Protein AF-A0A9R1T4M2-F1 (afdb_monomer)

Foldseek 3Di:
DDDDDPPPPPDPDPCVVVVVVVVVVCVVVVVVVVVVVVVVVCVVVVVVVVVVVCCVVVVVVVVVVVVVVVVVVVVVVVVVVVVVVVVVVVVVVVVVVVVVVVVVVVVVVVVVVVVVVVVVVVVVVVVVVVVVVVVVVVVVVVVVVVVVVVVVVVPDPDPPCPVVVVVVVVVVVVVVVVVVVVVVVVVVVVVVVVVVVVVVVVVVVVVVVVVVVVVVVVDDDDDDDDDDDDDDDDDDDDDDDDDDDDDDDDDPDDDDDDPDPPPPVCCVVDVCPPVPPDPDDDDDDDDDDDDDDDDDDDDDDDDDDDDDDDDDDDDDDDDDDDDDDDDDDDDDDDDDDDDDD

InterPro domains:
  IPR029311 Coiled-coil domain-containing protein 50, N-terminal [PF15295] (10-108)
  IPR039303 Coiled-coil domain-containing protein 50 [PTHR22115] (7-108)

Mean predicted aligned error: 23.36 Å

Solvent-accessible surface area (backbone atoms only — not comparable to full-atom values): 22036 Å² total; per-residue (Å²): 136,88,78,87,77,82,73,85,74,85,62,79,63,91,62,53,66,62,48,52,54,52,53,48,50,53,50,52,52,48,53,49,50,50,50,52,50,52,49,53,49,50,53,52,52,50,53,49,51,51,53,56,48,48,53,65,59,46,51,62,51,52,52,52,52,49,53,53,48,53,51,52,52,50,51,51,50,50,56,48,51,54,52,51,49,52,52,49,53,54,51,51,56,52,48,56,53,50,49,56,50,52,51,50,52,50,53,50,50,55,52,51,48,52,53,50,54,54,51,50,52,49,54,51,52,51,51,50,50,52,49,50,54,48,51,50,51,54,49,52,52,52,50,53,51,50,51,52,46,55,61,48,55,79,72,55,93,62,102,73,52,68,66,54,53,49,51,49,49,52,54,50,51,50,52,52,48,53,52,51,48,54,52,50,48,53,50,51,50,52,52,48,52,52,54,48,52,54,50,51,54,50,52,51,52,49,50,53,51,49,49,53,52,50,62,57,68,75,71,75,85,87,83,88,87,88,85,87,87,84,88,84,85,81,89,85,84,86,83,87,86,89,81,85,88,82,87,88,81,83,86,78,75,83,82,80,93,69,91,68,82,69,75,60,63,60,55,76,78,34,79,67,72,58,78,84,74,78,96,75,83,82,90,85,84,89,81,92,74,92,80,84,87,77,85,83,78,82,91,79,80,84,88,87,79,83,81,81,76,84,85,82,85,84,84,88,87,82,87,82,91,84,79,92,84,89,80,92,75,92,76,91,75,90,77,82,85,83,80,89,131

Sequence (341 aa):
MAKSVLSSDSLPKAGRVNEVCREWLVHEDGALAYRLQDEEIKEHYTGNKVRNAQVREDLPRARVEQQLEELRYHSLVQQQEERDAMVARQVALNLEREERVKERELQERMRLQLRLDDEAAQVEAELEMQRRLQEEKDQELARQLQEEEERSVDANDGPMDDQLILDQKLAMEAQDAELARMLQDKERAKARRARERARQKKLERQQQQQQQLEGQTELERPQRPDKLDLKVSYDRKSRNPPQFPDPEEIQVLEDPEDNREAPNVATIIDPTYGGHRSTTSSSSSNTVSPSYVLPTPPQELMEDAPCYMPIQGQRRMQAQSRSLSHEEKHKRRVKDGCKHQ

pLDDT: mean 71.22, std 24.14, range [30.77, 98.5]

Radius of gyration: 58.27 Å; Cα contacts (8 Å, |Δi|>4): 6; chains: 1; bounding box: 135×85×186 Å

Structure (mmCIF, N/CA/C/O backbone):
data_AF-A0A9R1T4M2-F1
#
_entry.id   AF-A0A9R1T4M2-F1
#
loop_
_atom_site.group_PDB
_atom_site.id
_atom_site.type_symbol
_atom_site.label_atom_id
_atom_site.label_alt_id
_atom_site.label_comp_id
_atom_site.label_asym_id
_atom_site.label_entity_id
_atom_site.label_seq_id
_atom_site.pdbx_PDB_ins_code
_atom_site.Cartn_x
_atom_site.Cartn_y
_atom_site.Cartn_z
_atom_site.occupancy
_atom_site.B_iso_or_equiv
_atom_site.auth_seq_id
_atom_site.auth_comp_id
_atom_site.auth_asym_id
_atom_site.auth_atom_id
_atom_site.pdbx_PDB_model_num
ATOM 1 N N . MET A 1 1 ? 49.378 19.587 -116.260 1.00 38.88 1 MET A N 1
ATOM 2 C CA . MET A 1 1 ? 47.991 20.008 -115.963 1.00 38.88 1 MET A CA 1
ATOM 3 C C . MET A 1 1 ? 47.705 19.707 -114.500 1.00 38.88 1 MET A C 1
ATOM 5 O O . MET A 1 1 ? 47.590 18.540 -114.151 1.00 38.88 1 MET A O 1
ATOM 9 N N . ALA A 1 2 ? 47.676 20.728 -113.643 1.00 40.81 2 ALA A N 1
ATOM 10 C CA . ALA A 1 2 ? 47.315 20.577 -112.236 1.00 40.81 2 ALA A CA 1
ATOM 11 C C . ALA A 1 2 ? 45.784 20.588 -112.114 1.00 40.81 2 ALA A C 1
ATOM 13 O O . ALA A 1 2 ? 45.144 21.566 -112.496 1.00 40.81 2 ALA A O 1
ATOM 14 N N . LYS A 1 3 ? 45.195 19.488 -111.635 1.00 46.41 3 LYS A N 1
ATOM 15 C CA . LYS A 1 3 ? 43.775 19.427 -111.277 1.00 46.41 3 LYS A CA 1
ATOM 16 C C . LYS A 1 3 ? 43.633 19.871 -109.823 1.00 46.41 3 LYS A C 1
ATOM 18 O O . LYS A 1 3 ? 44.177 19.240 -108.925 1.00 46.41 3 LYS A O 1
ATOM 23 N N . SER A 1 4 ? 42.915 20.973 -109.638 1.00 51.75 4 SER A N 1
ATOM 24 C CA . SER A 1 4 ? 42.366 21.432 -108.363 1.00 51.75 4 SER A CA 1
ATOM 25 C C . SER A 1 4 ? 41.481 20.335 -107.764 1.00 51.75 4 SER A C 1
ATOM 27 O O . SER A 1 4 ? 40.469 19.968 -108.358 1.00 51.75 4 SER A O 1
ATOM 29 N N . VAL A 1 5 ? 41.875 19.808 -106.605 1.00 51.56 5 VAL A N 1
ATOM 30 C CA . VAL A 1 5 ? 41.015 18.999 -105.734 1.00 51.56 5 VAL A CA 1
ATOM 31 C C . VAL A 1 5 ? 40.904 19.764 -104.421 1.00 51.56 5 VAL A C 1
ATOM 33 O O . VAL A 1 5 ? 41.594 19.485 -103.446 1.00 51.56 5 VAL A O 1
ATOM 36 N N . LEU A 1 6 ? 40.079 20.810 -104.429 1.00 50.25 6 LEU A N 1
ATOM 37 C CA . LEU A 1 6 ? 39.588 21.427 -103.203 1.00 50.25 6 LEU A CA 1
ATOM 38 C C . LEU A 1 6 ? 38.583 20.452 -102.582 1.00 50.25 6 LEU A C 1
ATOM 40 O O . LEU A 1 6 ? 37.392 20.481 -102.887 1.00 50.25 6 LEU A O 1
ATOM 44 N N . SER A 1 7 ? 39.090 19.536 -101.758 1.00 49.75 7 SER A N 1
ATOM 45 C CA . SER A 1 7 ? 38.282 18.624 -100.954 1.00 49.75 7 SER A CA 1
ATOM 46 C C . SER A 1 7 ? 37.362 19.436 -100.046 1.00 49.75 7 SER A C 1
ATOM 48 O O . SER A 1 7 ? 37.779 19.967 -99.021 1.00 49.75 7 SER A O 1
ATOM 50 N N . SER A 1 8 ? 36.090 19.519 -100.421 1.00 50.59 8 SER A N 1
ATOM 51 C CA . SER A 1 8 ? 35.028 20.168 -99.641 1.00 50.59 8 SER A CA 1
ATOM 52 C C . SER A 1 8 ? 34.555 19.307 -98.454 1.00 50.59 8 SER A C 1
ATOM 54 O O . SER A 1 8 ? 33.465 19.521 -97.940 1.00 50.59 8 SER A O 1
ATOM 56 N N . ASP A 1 9 ? 35.369 18.342 -98.011 1.00 55.53 9 ASP A N 1
ATOM 57 C CA . ASP A 1 9 ? 34.996 17.279 -97.060 1.00 55.53 9 ASP A CA 1
ATOM 58 C C . ASP A 1 9 ? 35.606 17.438 -95.656 1.00 55.53 9 ASP A C 1
ATOM 60 O O . ASP A 1 9 ? 35.476 16.557 -94.810 1.00 55.53 9 ASP A O 1
ATOM 64 N N . SER A 1 10 ? 36.258 18.566 -95.359 1.00 58.94 10 SER A N 1
ATOM 65 C CA . SER A 1 10 ? 36.811 18.821 -94.015 1.00 58.94 10 SER A CA 1
ATOM 66 C C . SER A 1 10 ? 35.822 19.486 -93.046 1.00 58.94 10 SER A C 1
ATOM 68 O O . SER A 1 10 ? 36.184 19.756 -91.900 1.00 58.94 10 SER A O 1
ATOM 70 N N . LEU A 1 11 ? 34.593 19.782 -93.478 1.00 63.03 11 LEU A N 1
ATOM 71 C CA . LEU A 1 11 ? 33.576 20.404 -92.631 1.00 63.03 11 LEU A CA 1
ATOM 72 C C . LEU A 1 11 ? 32.548 19.344 -92.206 1.00 63.03 11 LEU A C 1
ATOM 74 O O . LEU A 1 11 ? 32.031 18.622 -93.061 1.00 63.03 11 LEU A O 1
ATOM 78 N N . PRO A 1 12 ? 32.243 19.205 -90.901 1.00 65.75 12 PRO A N 1
ATOM 79 C CA . PRO A 1 12 ? 31.242 18.246 -90.450 1.00 65.75 12 PRO A CA 1
ATOM 80 C C . PRO A 1 12 ? 29.881 18.556 -91.088 1.00 65.75 12 PRO A C 1
ATOM 82 O O . PRO A 1 12 ? 29.521 19.722 -91.250 1.00 65.75 12 PRO A O 1
ATOM 85 N N . LYS A 1 13 ? 29.107 17.507 -91.416 1.00 67.75 13 LYS A N 1
ATOM 86 C CA . LYS A 1 13 ? 27.711 17.641 -91.870 1.00 67.75 13 LYS A CA 1
ATOM 87 C C . LYS A 1 13 ? 26.969 18.626 -90.963 1.00 67.75 13 LYS A C 1
ATOM 89 O O . LYS A 1 13 ? 27.021 18.491 -89.737 1.00 67.75 13 LYS A O 1
ATOM 94 N N . ALA A 1 14 ? 26.299 19.608 -91.569 1.00 66.69 14 ALA A N 1
ATOM 95 C CA . ALA A 1 14 ? 25.525 20.612 -90.848 1.00 66.69 14 ALA A CA 1
ATOM 96 C C . ALA A 1 14 ? 24.592 19.923 -89.832 1.00 66.69 14 ALA A C 1
ATOM 98 O O . ALA A 1 14 ? 23.850 19.014 -90.193 1.00 66.69 14 ALA A O 1
ATOM 99 N N . GLY A 1 15 ? 24.689 20.308 -88.556 1.00 74.31 15 GLY A N 1
ATOM 100 C CA . GLY A 1 15 ? 23.921 19.713 -87.453 1.00 74.31 15 GLY A CA 1
ATOM 101 C C . GLY A 1 15 ? 24.662 18.683 -86.587 1.00 74.31 15 GLY A C 1
ATOM 102 O O . GLY A 1 15 ? 24.260 18.495 -85.443 1.00 74.31 15 GLY A O 1
ATOM 103 N N . ARG A 1 16 ? 25.782 18.099 -87.043 1.00 81.25 16 ARG A N 1
ATOM 104 C CA . ARG A 1 16 ? 26.558 17.110 -86.258 1.00 81.25 16 ARG A CA 1
ATOM 105 C C . ARG A 1 16 ? 27.144 17.690 -84.968 1.00 81.25 16 ARG A C 1
ATOM 107 O O . ARG A 1 16 ? 27.184 17.018 -83.949 1.00 81.25 16 ARG A O 1
ATOM 114 N N . VAL A 1 17 ? 27.572 18.952 -84.991 1.00 82.44 17 VAL A N 1
ATOM 115 C CA . VAL A 1 17 ? 28.080 19.644 -83.791 1.00 82.44 17 VAL A CA 1
ATOM 116 C C . VAL A 1 17 ? 26.962 19.832 -82.761 1.00 82.44 17 VAL A C 1
ATOM 118 O O . VAL A 1 17 ? 27.169 19.569 -81.586 1.00 82.44 17 VAL A O 1
ATOM 121 N N . ASN A 1 18 ? 25.753 20.186 -83.204 1.00 84.12 18 ASN A N 1
ATOM 122 C CA . ASN A 1 18 ? 24.594 20.342 -82.318 1.00 84.12 18 ASN A CA 1
ATOM 123 C C . ASN A 1 18 ? 24.118 19.004 -81.734 1.00 84.12 18 ASN A C 1
ATOM 125 O O . ASN A 1 18 ? 23.522 18.969 -80.663 1.00 84.12 18 ASN A O 1
ATOM 129 N N . GLU A 1 19 ? 24.321 17.901 -82.449 1.00 86.62 19 GLU A N 1
ATOM 130 C CA . GLU A 1 19 ? 24.074 16.551 -81.940 1.00 86.62 19 GLU A CA 1
ATOM 131 C C . GLU A 1 19 ? 25.083 16.182 -80.853 1.00 86.62 19 GLU A C 1
ATOM 133 O O . GLU A 1 19 ? 24.670 15.870 -79.743 1.00 86.62 19 GLU A O 1
ATOM 138 N N . VAL A 1 20 ? 26.377 16.383 -81.108 1.00 87.06 20 VAL A N 1
ATOM 139 C CA . VAL A 1 20 ? 27.434 16.145 -80.114 1.00 87.06 20 VAL A CA 1
ATOM 140 C C . VAL A 1 20 ? 27.254 17.024 -78.873 1.00 87.06 20 VAL A C 1
ATOM 142 O O . VAL A 1 20 ? 27.404 16.537 -77.760 1.00 87.06 20 VAL A O 1
ATOM 145 N N . CYS A 1 21 ? 26.879 18.298 -79.023 1.00 87.44 21 CYS A N 1
ATOM 146 C CA . CYS A 1 21 ? 26.586 19.164 -77.877 1.00 87.44 21 CYS A CA 1
ATOM 147 C C . CYS A 1 21 ? 25.386 18.666 -77.057 1.00 87.44 21 CYS A C 1
ATOM 149 O O . CYS A 1 21 ? 25.417 18.747 -75.833 1.00 87.44 21 CYS A O 1
ATOM 151 N N . ARG A 1 22 ? 24.340 18.138 -77.708 1.00 88.00 22 ARG A N 1
ATOM 152 C CA . ARG A 1 22 ? 23.183 17.556 -77.008 1.00 88.00 22 ARG A CA 1
ATOM 153 C C . ARG A 1 22 ? 23.552 16.267 -76.280 1.00 88.00 22 ARG A C 1
ATOM 155 O O . ARG A 1 22 ? 23.156 16.098 -75.135 1.00 88.00 22 ARG A O 1
ATOM 162 N N . GLU A 1 23 ? 24.318 15.387 -76.916 1.00 90.75 23 GLU A N 1
ATOM 163 C CA . GLU A 1 23 ? 24.827 14.165 -76.284 1.00 90.75 23 GLU A CA 1
ATOM 164 C C . GLU A 1 23 ? 25.711 14.491 -75.078 1.00 90.75 23 GLU A C 1
ATOM 166 O O . GLU A 1 23 ? 25.567 13.878 -74.024 1.00 90.75 23 GLU A O 1
ATOM 171 N N . TRP A 1 24 ? 26.585 15.491 -75.203 1.00 91.69 24 TRP A N 1
ATOM 172 C CA . TRP A 1 24 ? 27.467 15.900 -74.115 1.00 91.69 24 TRP A CA 1
ATOM 173 C C . TRP A 1 24 ? 26.689 16.462 -72.925 1.00 91.69 24 TRP A C 1
ATOM 175 O O . TRP A 1 24 ? 26.979 16.084 -71.798 1.00 91.69 24 TRP A O 1
ATOM 185 N N . LEU A 1 25 ? 25.650 17.266 -73.175 1.00 93.25 25 LEU A N 1
ATOM 186 C CA . LEU A 1 25 ? 24.772 17.783 -72.124 1.00 93.25 25 LEU A CA 1
ATOM 187 C C . LEU A 1 25 ? 24.013 16.655 -71.406 1.00 93.25 25 LEU A C 1
ATOM 189 O O . LEU A 1 25 ? 23.952 16.634 -70.184 1.00 93.25 25 LEU A O 1
ATOM 193 N N . VAL A 1 26 ? 23.519 15.653 -72.142 1.00 94.56 26 VAL A N 1
ATOM 194 C CA . VAL A 1 26 ? 22.883 14.464 -71.541 1.00 94.56 26 VAL A CA 1
ATOM 195 C C . VAL A 1 26 ? 23.877 13.647 -70.710 1.00 94.56 26 VAL A C 1
ATOM 197 O O . VAL A 1 26 ? 23.514 13.115 -69.663 1.00 94.56 26 VAL A O 1
ATOM 200 N N . HIS A 1 27 ? 25.129 13.529 -71.152 1.00 94.69 27 HIS A N 1
ATOM 201 C CA . HIS A 1 27 ? 26.163 12.826 -70.395 1.00 94.69 27 HIS A CA 1
ATOM 202 C C . HIS A 1 27 ? 26.620 13.596 -69.152 1.00 94.69 27 HIS A C 1
ATOM 204 O O . HIS A 1 27 ? 26.851 12.971 -68.118 1.00 94.69 27 HIS A O 1
ATOM 210 N N . GLU A 1 28 ? 26.729 14.921 -69.237 1.00 94.81 28 GLU A N 1
ATOM 211 C CA . GLU A 1 28 ? 27.030 15.802 -68.107 1.00 94.81 28 GLU A CA 1
ATOM 212 C C . GLU A 1 28 ? 25.922 15.721 -67.048 1.00 94.81 28 GLU A C 1
ATOM 214 O O . GLU A 1 28 ? 26.201 15.393 -65.890 1.00 94.81 28 GLU A O 1
ATOM 219 N N . ASP A 1 29 ? 24.662 15.881 -67.462 1.00 95.81 29 ASP A N 1
ATOM 220 C CA . ASP A 1 29 ? 23.494 15.753 -66.586 1.00 95.81 29 ASP A CA 1
ATOM 221 C C . ASP A 1 29 ? 23.365 14.333 -66.016 1.00 95.81 29 ASP A C 1
ATOM 223 O O . ASP A 1 29 ? 23.079 14.149 -64.833 1.00 95.81 29 ASP A O 1
ATOM 227 N N . GLY A 1 30 ? 23.624 13.304 -66.829 1.00 95.56 30 GLY A N 1
ATOM 228 C CA . GLY A 1 30 ? 23.594 11.907 -66.399 1.00 95.56 30 GLY A CA 1
ATOM 229 C C . GLY A 1 30 ? 24.675 11.576 -65.366 1.00 95.56 30 GLY A C 1
ATOM 230 O O . GLY A 1 30 ? 24.407 10.865 -64.397 1.00 95.56 30 GLY A O 1
ATOM 231 N N . ALA A 1 31 ? 25.885 12.119 -65.526 1.00 96.56 31 ALA A N 1
ATOM 232 C CA . ALA A 1 31 ? 26.961 11.964 -64.551 1.00 96.56 31 ALA A CA 1
ATOM 233 C C . ALA A 1 31 ? 26.640 12.687 -63.235 1.00 96.56 31 ALA A C 1
ATOM 235 O O . ALA A 1 31 ? 26.916 12.151 -62.158 1.00 96.56 31 ALA A O 1
ATOM 236 N N . LEU A 1 32 ? 26.024 13.872 -63.309 1.00 96.12 32 LEU A N 1
ATOM 237 C CA . LEU A 1 32 ? 25.556 14.600 -62.132 1.00 96.12 32 LEU A CA 1
ATOM 238 C C . LEU A 1 32 ? 24.443 13.832 -61.405 1.00 96.12 32 LEU A C 1
ATOM 240 O O . LEU A 1 32 ? 24.525 13.647 -60.192 1.00 96.12 32 LEU A O 1
ATOM 244 N N . ALA A 1 33 ? 23.449 13.323 -62.134 1.00 96.81 33 ALA A N 1
ATOM 245 C CA . ALA A 1 33 ? 22.358 12.535 -61.568 1.00 96.81 33 ALA A CA 1
ATOM 246 C C . ALA A 1 33 ? 22.867 11.258 -60.883 1.00 96.81 33 ALA A C 1
ATOM 248 O O . ALA A 1 33 ? 22.453 10.955 -59.767 1.00 96.81 33 ALA A O 1
ATOM 249 N N . TYR A 1 34 ? 23.811 10.545 -61.510 1.00 96.88 34 TYR A N 1
ATOM 250 C CA . TYR A 1 34 ? 24.420 9.351 -60.920 1.00 96.88 34 TYR A CA 1
ATOM 251 C C . TYR A 1 34 ? 25.173 9.677 -59.626 1.00 96.88 34 TYR A C 1
ATOM 253 O O . TYR A 1 34 ? 25.045 8.963 -58.635 1.00 96.88 34 TYR A O 1
ATOM 261 N N . ARG A 1 35 ? 25.926 10.784 -59.600 1.00 96.69 35 ARG A N 1
ATOM 262 C CA . ARG A 1 35 ? 26.608 11.238 -58.383 1.00 96.69 35 ARG A CA 1
ATOM 263 C C . ARG A 1 35 ? 25.634 11.566 -57.255 1.00 96.69 35 ARG A C 1
ATOM 265 O O . ARG A 1 35 ? 25.863 11.114 -56.139 1.00 96.69 35 ARG A O 1
ATOM 272 N N . LEU A 1 36 ? 24.575 12.324 -57.545 1.00 97.38 36 LEU A N 1
ATOM 273 C CA . LEU A 1 36 ? 23.559 12.684 -56.551 1.00 97.38 36 LEU A CA 1
ATOM 274 C C . LEU A 1 36 ? 22.844 11.441 -56.013 1.00 97.38 36 LEU A C 1
ATOM 276 O O . LEU A 1 36 ? 22.662 11.314 -54.808 1.00 97.38 36 LEU A O 1
ATOM 280 N N . GLN A 1 37 ? 22.517 10.490 -56.888 1.00 96.69 37 GLN A N 1
ATOM 281 C CA . GLN A 1 37 ? 21.928 9.215 -56.489 1.00 96.69 37 GLN A CA 1
ATOM 282 C C . GLN A 1 37 ? 22.881 8.396 -55.606 1.00 96.69 37 GLN A C 1
ATOM 284 O O . GLN A 1 37 ? 22.463 7.839 -54.594 1.00 96.69 37 GLN A O 1
ATOM 289 N N . ASP A 1 38 ? 24.166 8.322 -55.955 1.00 96.75 38 ASP A N 1
ATOM 290 C CA . ASP A 1 38 ? 25.177 7.634 -55.147 1.00 96.75 38 ASP A CA 1
ATOM 291 C C . ASP A 1 38 ? 25.365 8.293 -53.772 1.00 96.75 38 ASP A C 1
ATOM 293 O O . ASP A 1 38 ? 25.592 7.595 -52.781 1.00 96.75 38 ASP A O 1
ATOM 297 N N . GLU A 1 39 ? 25.315 9.624 -53.710 1.00 96.19 39 GLU A N 1
ATOM 298 C CA . GLU A 1 39 ? 25.367 10.404 -52.469 1.00 96.19 39 GLU A CA 1
ATOM 299 C C . GLU A 1 39 ? 24.129 10.109 -51.599 1.00 96.19 39 GLU A C 1
ATOM 301 O O . GLU A 1 39 ? 24.287 9.677 -50.455 1.00 96.19 39 GLU A O 1
ATOM 306 N N . GLU A 1 40 ? 22.921 10.176 -52.167 1.00 96.25 40 GLU A N 1
ATOM 307 C CA . GLU A 1 40 ? 21.656 9.839 -51.495 1.00 96.25 40 GLU A CA 1
ATOM 308 C C . GLU A 1 40 ? 21.650 8.393 -50.960 1.00 96.25 40 GLU A C 1
ATOM 310 O O . GLU A 1 40 ? 21.334 8.137 -49.793 1.00 96.25 40 GLU A O 1
ATOM 315 N N . ILE A 1 41 ? 22.066 7.426 -51.784 1.00 94.88 41 ILE A N 1
ATOM 316 C CA . ILE A 1 41 ? 22.193 6.016 -51.395 1.00 94.88 41 ILE A CA 1
ATOM 317 C C . ILE A 1 41 ? 23.154 5.896 -50.211 1.00 94.88 41 ILE A C 1
ATOM 319 O O . ILE A 1 41 ? 22.817 5.283 -49.194 1.00 94.88 41 ILE A O 1
ATOM 323 N N . LYS A 1 42 ? 24.352 6.480 -50.299 1.00 95.81 42 LYS A N 1
ATOM 324 C CA . LYS A 1 42 ? 25.343 6.389 -49.218 1.00 95.81 42 LYS A CA 1
ATOM 325 C C . LYS A 1 42 ? 24.790 6.952 -47.917 1.00 95.81 42 LYS A C 1
ATOM 327 O O . LYS A 1 42 ? 24.912 6.285 -46.888 1.00 95.81 42 LYS A O 1
ATOM 332 N N . GLU A 1 43 ? 24.154 8.114 -47.939 1.00 94.25 43 GLU A N 1
ATOM 333 C CA . GLU A 1 43 ? 23.564 8.724 -46.745 1.00 94.25 43 GLU A CA 1
ATOM 334 C C . GLU A 1 43 ? 22.460 7.847 -46.142 1.00 94.25 43 GLU A C 1
ATOM 336 O O . GLU A 1 43 ? 22.495 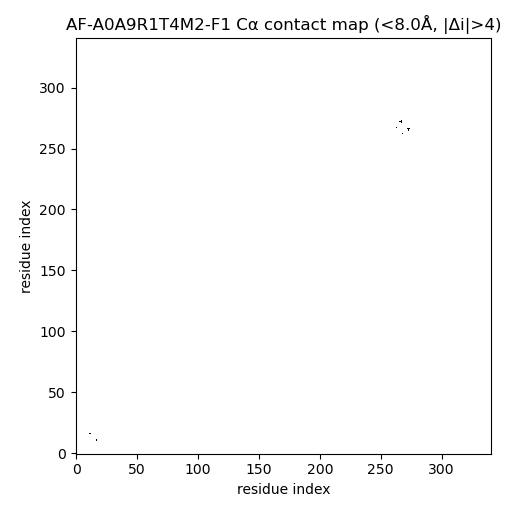7.523 -44.949 1.00 94.25 43 GLU A O 1
ATOM 341 N N . HIS A 1 44 ? 21.530 7.351 -46.960 1.00 93.62 44 HIS A N 1
ATOM 342 C CA . HIS A 1 44 ? 20.461 6.485 -46.470 1.00 93.62 44 HIS A CA 1
ATOM 343 C C . HIS A 1 44 ? 20.976 5.159 -45.908 1.00 93.62 44 HIS A C 1
ATOM 345 O O . HIS A 1 44 ? 20.560 4.750 -44.819 1.00 93.62 44 HIS A O 1
ATOM 351 N N . TYR A 1 45 ? 21.886 4.475 -46.604 1.00 94.62 45 TYR A N 1
ATOM 352 C CA . TYR A 1 45 ? 22.399 3.182 -46.148 1.00 94.62 45 TYR A CA 1
ATOM 353 C C . TYR A 1 45 ? 23.308 3.317 -44.926 1.00 94.62 45 TYR A C 1
ATOM 355 O O . TYR A 1 45 ? 23.233 2.478 -44.025 1.00 94.62 45 TYR A O 1
ATOM 363 N N . THR A 1 46 ? 24.132 4.364 -44.847 1.00 93.75 46 THR A N 1
ATOM 364 C CA . THR A 1 46 ? 24.967 4.617 -43.661 1.00 93.75 46 THR A CA 1
ATOM 365 C C . THR A 1 46 ? 24.105 4.958 -42.449 1.00 93.75 46 THR A C 1
ATOM 367 O O . THR A 1 46 ? 24.256 4.315 -41.408 1.00 93.75 46 THR A O 1
ATOM 370 N N . GLY A 1 47 ? 23.125 5.854 -42.593 1.00 93.88 47 GLY A N 1
ATOM 371 C CA . GLY A 1 47 ? 22.187 6.187 -41.522 1.00 93.88 47 GLY A CA 1
ATOM 372 C C . GLY A 1 47 ? 21.354 4.985 -41.066 1.00 93.88 47 GLY A C 1
ATOM 373 O O . GLY A 1 47 ? 21.156 4.774 -39.868 1.00 93.88 47 GLY A O 1
ATOM 374 N N . ASN A 1 48 ? 20.898 4.146 -41.999 1.00 93.88 48 ASN A N 1
ATOM 375 C CA . ASN A 1 48 ? 20.147 2.932 -41.674 1.00 93.88 48 ASN A CA 1
ATOM 376 C C . ASN A 1 48 ? 21.035 1.869 -41.000 1.00 93.88 48 ASN A C 1
ATOM 378 O O . ASN A 1 48 ? 20.605 1.192 -40.067 1.00 93.88 48 ASN A O 1
ATOM 382 N N . LYS A 1 49 ? 22.300 1.739 -41.413 1.00 95.19 49 LYS A N 1
ATOM 383 C CA . LYS A 1 49 ? 23.270 0.844 -40.767 1.00 95.19 49 LYS A CA 1
ATOM 384 C C . LYS A 1 49 ? 23.535 1.257 -39.320 1.00 95.19 49 LYS A C 1
ATOM 386 O O . LYS A 1 49 ? 23.498 0.393 -38.448 1.00 95.19 49 LYS A O 1
ATOM 391 N N . VAL A 1 50 ? 23.758 2.549 -39.070 1.00 95.31 50 VAL A N 1
ATOM 392 C CA . VAL A 1 50 ? 24.012 3.081 -37.720 1.00 95.31 50 VAL A CA 1
ATOM 393 C C . VAL A 1 50 ? 22.784 2.906 -36.827 1.00 95.31 50 VAL A C 1
ATOM 395 O O . VAL A 1 50 ? 22.906 2.310 -35.761 1.00 95.31 50 VAL A O 1
ATOM 398 N N . ARG A 1 51 ? 21.585 3.304 -37.278 1.00 95.50 51 ARG A N 1
ATOM 399 C CA . ARG A 1 51 ? 20.349 3.117 -36.491 1.00 95.50 51 ARG A CA 1
ATOM 400 C C . ARG A 1 51 ? 20.064 1.648 -36.184 1.00 95.50 51 ARG A C 1
ATOM 402 O O . ARG A 1 51 ? 19.731 1.311 -35.054 1.00 95.50 51 ARG A O 1
ATOM 409 N N . ASN A 1 52 ? 20.239 0.750 -37.154 1.00 94.06 52 ASN A N 1
ATOM 410 C CA . ASN A 1 52 ? 20.058 -0.682 -36.909 1.00 94.06 52 ASN A CA 1
ATOM 411 C C . ASN A 1 52 ? 21.140 -1.282 -36.000 1.00 94.06 52 ASN A C 1
ATOM 413 O O . ASN A 1 52 ? 20.884 -2.301 -35.363 1.00 94.06 52 ASN A O 1
ATOM 417 N N . ALA A 1 53 ? 22.355 -0.731 -35.972 1.00 95.50 53 ALA A N 1
ATOM 418 C CA . ALA A 1 53 ? 23.375 -1.141 -35.009 1.00 95.50 53 ALA A CA 1
ATOM 419 C C . ALA A 1 53 ? 22.976 -0.692 -33.599 1.00 95.50 53 ALA A C 1
ATOM 421 O O . ALA A 1 53 ? 22.892 -1.527 -32.704 1.00 95.50 53 ALA A O 1
ATOM 422 N N . GLN A 1 54 ? 22.590 0.577 -33.454 1.00 95.88 54 GLN A N 1
ATOM 423 C CA . GLN A 1 54 ? 22.141 1.145 -32.188 1.00 95.88 54 GLN A CA 1
ATOM 424 C C . GLN A 1 54 ? 20.961 0.367 -31.591 1.00 95.88 54 GLN A C 1
ATOM 426 O O . GLN A 1 54 ? 21.020 -0.050 -30.443 1.00 95.88 54 GLN A O 1
ATOM 431 N N . VAL A 1 55 ? 19.923 0.065 -32.378 1.00 96.19 55 VAL A N 1
ATOM 432 C CA . VAL A 1 55 ? 18.770 -0.712 -31.883 1.00 96.19 55 VAL A CA 1
ATOM 433 C C . VAL A 1 55 ? 19.181 -2.106 -31.394 1.00 96.19 55 VAL A C 1
ATOM 435 O O . VAL A 1 55 ? 18.627 -2.602 -30.415 1.00 96.19 55 VAL A O 1
ATOM 438 N N . ARG A 1 56 ? 20.151 -2.756 -32.049 1.00 95.88 56 ARG A N 1
ATOM 439 C CA . ARG A 1 56 ? 20.631 -4.082 -31.627 1.00 95.88 56 ARG A CA 1
ATOM 440 C C . ARG A 1 56 ? 21.408 -4.035 -30.315 1.00 95.88 56 ARG A C 1
ATOM 442 O O . ARG A 1 56 ? 21.370 -5.018 -29.581 1.00 95.88 56 ARG A O 1
ATOM 449 N N . GLU A 1 57 ? 22.097 -2.934 -30.042 1.00 94.62 57 GLU A N 1
ATOM 450 C CA . GLU A 1 57 ? 22.851 -2.727 -28.803 1.00 94.62 57 GLU A CA 1
ATOM 451 C C . GLU A 1 57 ? 21.945 -2.265 -27.653 1.00 94.62 57 GLU A C 1
ATOM 453 O O . GLU A 1 57 ? 22.008 -2.817 -26.553 1.00 94.62 57 GLU A O 1
ATOM 458 N N . ASP A 1 58 ? 21.044 -1.318 -27.917 1.00 97.25 58 ASP A N 1
ATOM 459 C CA . ASP A 1 58 ? 20.192 -0.702 -26.899 1.00 97.25 58 ASP A CA 1
ATOM 460 C C . ASP A 1 58 ? 19.076 -1.642 -26.428 1.00 97.25 58 ASP A C 1
ATOM 462 O O . ASP A 1 58 ? 18.762 -1.676 -25.241 1.00 97.25 58 ASP A O 1
ATOM 466 N N . LEU A 1 59 ? 18.492 -2.454 -27.317 1.00 96.12 59 LEU A N 1
ATOM 467 C CA . LEU A 1 59 ? 17.380 -3.348 -26.970 1.00 96.12 59 LEU A CA 1
ATOM 468 C C . LEU A 1 59 ? 17.696 -4.334 -25.823 1.00 96.12 59 LEU A C 1
ATOM 470 O O . LEU A 1 59 ? 16.914 -4.400 -24.869 1.00 96.12 59 LEU A O 1
ATOM 474 N N . PRO A 1 60 ? 18.788 -5.127 -25.863 1.00 96.62 60 PRO A N 1
ATOM 475 C CA . PRO A 1 60 ? 19.111 -6.023 -24.756 1.00 96.62 60 PRO A CA 1
ATOM 476 C C . PRO A 1 60 ? 19.433 -5.247 -23.478 1.00 96.62 60 PRO A C 1
ATOM 478 O O . PRO A 1 60 ? 19.054 -5.687 -22.393 1.00 96.62 60 PRO A O 1
ATOM 481 N N . ARG A 1 61 ? 20.080 -4.083 -23.596 1.00 95.75 61 ARG A N 1
ATOM 482 C CA . ARG A 1 61 ? 20.412 -3.245 -22.447 1.00 95.75 61 ARG A CA 1
ATOM 483 C C . ARG A 1 61 ? 19.161 -2.684 -21.770 1.00 95.75 61 ARG A C 1
ATOM 485 O O . ARG A 1 61 ? 19.031 -2.818 -20.557 1.00 95.75 61 ARG A O 1
ATOM 492 N N . ALA A 1 62 ? 18.217 -2.160 -22.546 1.00 96.81 62 ALA A N 1
ATOM 493 C CA . ALA A 1 62 ? 16.933 -1.679 -22.050 1.00 96.81 62 ALA A CA 1
ATOM 494 C C . ALA A 1 62 ? 16.165 -2.789 -21.321 1.00 96.81 62 ALA A C 1
ATOM 496 O O . ALA A 1 62 ? 15.604 -2.561 -20.255 1.00 96.81 62 ALA A O 1
ATOM 497 N N . ARG A 1 63 ? 16.202 -4.023 -21.842 1.00 97.44 63 ARG A N 1
ATOM 498 C CA . ARG A 1 63 ? 15.558 -5.172 -21.193 1.00 97.44 63 ARG A CA 1
ATOM 499 C C . ARG A 1 63 ? 16.187 -5.523 -19.841 1.00 97.44 63 ARG A C 1
ATOM 501 O O . ARG A 1 63 ? 15.467 -5.864 -18.909 1.00 97.44 63 ARG A O 1
ATOM 508 N N . VAL A 1 64 ? 17.513 -5.461 -19.730 1.00 97.56 64 VAL A N 1
ATOM 509 C CA . VAL A 1 64 ? 18.210 -5.688 -18.453 1.00 97.56 64 VAL A CA 1
ATOM 510 C C . VAL A 1 64 ? 17.883 -4.580 -17.455 1.00 97.56 64 VAL A C 1
ATOM 512 O O . VAL A 1 64 ? 17.611 -4.869 -16.292 1.00 97.56 64 VAL A O 1
ATOM 515 N N . GLU A 1 65 ? 17.871 -3.323 -17.900 1.00 96.94 65 GLU A N 1
ATOM 516 C CA . GLU A 1 65 ? 17.517 -2.187 -17.043 1.00 96.94 65 GLU A CA 1
ATOM 517 C C . GLU A 1 65 ? 16.063 -2.278 -16.551 1.00 96.94 65 GLU A C 1
ATOM 519 O O . GLU A 1 65 ? 15.829 -2.077 -15.360 1.00 96.94 65 GLU A O 1
ATOM 524 N N . GLN A 1 66 ? 15.122 -2.700 -17.407 1.00 97.25 66 GLN A N 1
ATOM 525 C CA . GLN A 1 66 ? 13.735 -2.990 -17.018 1.00 97.25 66 GLN A CA 1
ATOM 526 C C . GLN A 1 66 ? 13.652 -4.069 -15.931 1.00 97.25 66 GLN A C 1
ATOM 528 O O . GLN A 1 66 ? 13.031 -3.850 -14.897 1.00 97.25 66 GLN A O 1
ATOM 533 N N . GLN A 1 67 ? 14.333 -5.205 -16.108 1.00 97.88 67 GLN A N 1
ATOM 534 C CA . GLN A 1 67 ? 14.344 -6.275 -15.099 1.00 97.88 67 GLN A CA 1
ATOM 535 C C . GLN A 1 67 ? 14.952 -5.813 -13.770 1.00 97.88 67 GLN A C 1
ATOM 537 O O . GLN A 1 67 ? 14.490 -6.189 -12.693 1.00 97.88 67 GLN A O 1
ATOM 542 N N . LEU A 1 68 ? 15.997 -4.988 -13.825 1.00 98.12 68 LEU A N 1
ATOM 543 C CA . LEU A 1 68 ? 16.627 -4.448 -12.627 1.00 98.12 68 LEU A CA 1
ATOM 544 C C . LEU A 1 68 ? 15.705 -3.462 -11.896 1.00 98.12 68 LEU A C 1
ATOM 546 O O . LEU A 1 68 ? 15.673 -3.437 -10.665 1.00 98.12 68 LEU A O 1
ATOM 550 N N . GLU A 1 69 ? 14.972 -2.631 -12.633 1.00 96.94 69 GLU A N 1
ATOM 551 C CA . GLU A 1 69 ? 13.954 -1.744 -12.073 1.00 96.94 69 GLU A CA 1
ATOM 552 C C . GLU A 1 69 ? 12.802 -2.528 -11.438 1.00 96.94 69 GLU A C 1
ATOM 554 O O . GLU A 1 69 ? 12.454 -2.240 -10.295 1.00 96.94 69 GLU A O 1
ATOM 559 N N . GLU A 1 70 ? 12.300 -3.575 -12.098 1.00 97.44 70 GLU A N 1
ATOM 560 C CA . GLU A 1 70 ? 11.280 -4.477 -11.547 1.00 97.44 70 GLU A CA 1
ATOM 561 C C . GLU A 1 70 ? 11.727 -5.101 -10.216 1.00 97.44 70 GLU A C 1
ATOM 563 O O . GLU A 1 70 ? 10.968 -5.107 -9.247 1.00 97.44 70 GLU A O 1
ATOM 568 N N . LEU A 1 71 ? 12.976 -5.572 -10.123 1.00 98.06 71 LEU A N 1
ATOM 569 C CA . LEU A 1 71 ? 13.525 -6.129 -8.881 1.00 98.06 71 LEU A CA 1
ATOM 570 C C . LEU A 1 71 ? 13.656 -5.080 -7.772 1.00 98.06 71 LEU A C 1
ATOM 572 O O . LEU A 1 71 ? 13.345 -5.363 -6.613 1.00 98.06 71 LEU A O 1
ATOM 576 N N . ARG A 1 72 ? 14.101 -3.864 -8.108 1.00 97.94 72 ARG A N 1
ATOM 577 C CA . ARG A 1 72 ? 14.184 -2.755 -7.143 1.00 97.94 72 ARG A CA 1
ATOM 578 C C . ARG A 1 72 ? 12.804 -2.362 -6.636 1.00 97.94 72 ARG A C 1
ATOM 580 O O . ARG A 1 72 ? 12.632 -2.192 -5.431 1.00 97.94 72 ARG A O 1
ATOM 587 N N . TYR A 1 73 ? 11.831 -2.267 -7.537 1.00 98.06 73 TYR A N 1
ATOM 588 C CA . TYR A 1 73 ? 10.444 -1.998 -7.189 1.00 98.06 73 TYR A CA 1
ATOM 589 C C . TYR A 1 73 ? 9.885 -3.096 -6.280 1.00 98.06 73 TYR A C 1
ATOM 591 O O . TYR A 1 73 ? 9.339 -2.797 -5.221 1.00 98.06 73 TYR A O 1
ATOM 599 N N . HIS A 1 74 ? 10.103 -4.366 -6.627 1.00 98.25 74 HIS A N 1
ATOM 600 C CA . HIS A 1 74 ? 9.666 -5.490 -5.806 1.00 98.25 74 HIS A CA 1
ATOM 601 C C . HIS A 1 74 ? 10.283 -5.463 -4.402 1.00 98.25 74 HIS A C 1
ATOM 603 O O . HIS A 1 74 ? 9.569 -5.631 -3.419 1.00 98.25 74 HIS A O 1
ATOM 609 N N . SER A 1 75 ? 11.586 -5.187 -4.288 1.00 98.00 75 SER A N 1
ATOM 610 C CA . SER A 1 75 ? 12.254 -5.065 -2.988 1.00 98.00 75 SER A CA 1
ATOM 611 C C . SER A 1 75 ? 11.701 -3.907 -2.153 1.00 98.00 75 SER A C 1
ATOM 613 O O . SER A 1 75 ? 11.537 -4.057 -0.943 1.00 98.00 75 SER A O 1
ATOM 615 N N . LEU A 1 76 ? 11.387 -2.769 -2.779 1.00 98.31 76 LEU A N 1
ATOM 616 C CA . LEU A 1 76 ? 10.787 -1.626 -2.092 1.00 98.31 76 LEU A CA 1
ATOM 617 C C . LEU A 1 76 ? 9.390 -1.963 -1.557 1.00 98.31 76 LEU A C 1
ATOM 619 O O . LEU A 1 76 ? 9.094 -1.669 -0.400 1.00 98.31 76 LEU A O 1
ATOM 623 N N . VAL A 1 77 ? 8.558 -2.609 -2.378 1.00 98.25 77 VAL A N 1
ATOM 624 C CA . VAL A 1 77 ? 7.219 -3.062 -1.978 1.00 98.25 77 VAL A CA 1
ATOM 625 C C . VAL A 1 77 ? 7.310 -4.069 -0.836 1.00 98.25 77 VAL A C 1
ATOM 627 O O . VAL A 1 77 ? 6.643 -3.878 0.173 1.00 98.25 77 VAL A O 1
ATOM 630 N N . GLN A 1 78 ? 8.194 -5.066 -0.924 1.00 98.06 78 GLN A N 1
ATOM 631 C CA . GLN A 1 78 ? 8.413 -6.017 0.173 1.00 98.06 78 GLN A CA 1
ATOM 632 C C . GLN A 1 78 ? 8.804 -5.310 1.474 1.00 98.06 78 GLN A C 1
ATOM 634 O O . GLN A 1 78 ? 8.271 -5.614 2.536 1.00 98.06 78 GLN A O 1
ATOM 639 N N . GLN A 1 79 ? 9.703 -4.325 1.410 1.00 98.25 79 GLN A N 1
ATOM 640 C CA . GLN A 1 79 ? 10.116 -3.584 2.600 1.00 98.25 79 GLN A CA 1
ATOM 641 C C . GLN A 1 79 ? 8.962 -2.770 3.210 1.00 98.25 79 GLN A C 1
ATOM 643 O O . GLN A 1 79 ? 8.906 -2.578 4.427 1.00 98.25 79 GLN A O 1
ATOM 648 N N . GLN A 1 80 ? 8.057 -2.257 2.374 1.00 97.88 80 GLN A N 1
ATOM 649 C CA . GLN A 1 80 ? 6.843 -1.583 2.824 1.00 97.88 80 GLN A CA 1
ATOM 650 C C . GLN A 1 80 ? 5.886 -2.583 3.483 1.00 97.88 80 GLN A C 1
ATOM 652 O O . GLN A 1 80 ? 5.465 -2.364 4.617 1.00 97.88 80 GLN A O 1
ATOM 657 N N . GLU A 1 81 ? 5.637 -3.721 2.834 1.00 97.50 81 GLU A N 1
ATOM 658 C CA . GLU A 1 81 ? 4.806 -4.806 3.360 1.00 97.50 81 GLU A CA 1
ATOM 659 C C . GLU A 1 81 ? 5.324 -5.328 4.705 1.00 97.50 81 GLU A C 1
ATOM 661 O O . GLU A 1 81 ? 4.535 -5.576 5.611 1.00 97.50 81 GLU A O 1
ATOM 666 N N . GLU A 1 82 ? 6.639 -5.451 4.892 1.00 98.00 82 GLU A N 1
ATOM 667 C CA . GLU A 1 82 ? 7.232 -5.873 6.167 1.00 98.00 82 GLU A CA 1
ATOM 668 C C . GLU A 1 82 ? 6.963 -4.876 7.301 1.00 98.00 82 GLU A C 1
ATOM 670 O O . GLU A 1 82 ? 6.651 -5.281 8.431 1.00 98.00 82 GLU A O 1
ATOM 675 N N . ARG A 1 83 ? 7.067 -3.572 7.012 1.00 97.94 83 ARG A N 1
ATOM 676 C CA . ARG A 1 83 ? 6.748 -2.513 7.980 1.00 97.94 83 ARG A CA 1
ATOM 677 C C . ARG A 1 83 ? 5.268 -2.526 8.324 1.00 97.94 83 ARG A C 1
ATOM 679 O O . ARG A 1 83 ? 4.919 -2.547 9.506 1.00 97.94 83 ARG A O 1
ATOM 686 N N . ASP A 1 84 ? 4.417 -2.595 7.310 1.00 98.50 84 ASP A N 1
ATOM 687 C CA . ASP A 1 84 ? 2.968 -2.616 7.480 1.00 98.50 84 ASP A CA 1
ATOM 688 C C . ASP A 1 84 ? 2.524 -3.886 8.215 1.00 98.50 84 ASP A C 1
ATOM 690 O O . ASP A 1 84 ? 1.690 -3.822 9.115 1.00 98.50 84 ASP A O 1
ATOM 694 N N . ALA A 1 85 ? 3.160 -5.031 7.953 1.00 98.38 85 ALA A N 1
ATOM 695 C CA . ALA A 1 85 ? 2.921 -6.273 8.679 1.00 98.38 85 ALA A CA 1
ATOM 696 C C . ALA A 1 85 ? 3.316 -6.168 10.159 1.00 98.38 85 ALA A C 1
ATOM 698 O O . ALA A 1 85 ? 2.647 -6.749 11.016 1.00 98.38 85 ALA A O 1
ATOM 699 N N . MET A 1 86 ? 4.386 -5.440 10.496 1.00 97.81 86 MET A N 1
ATOM 700 C CA . MET A 1 86 ? 4.751 -5.189 11.894 1.00 97.81 86 MET A CA 1
ATOM 701 C C . MET A 1 86 ? 3.696 -4.336 12.603 1.00 97.81 86 MET A C 1
ATOM 703 O O . MET A 1 86 ? 3.276 -4.687 13.708 1.00 97.81 86 MET A O 1
ATOM 707 N N . VAL A 1 87 ? 3.234 -3.267 11.954 1.00 98.19 87 VAL A N 1
ATOM 708 C CA . VAL A 1 87 ? 2.165 -2.407 12.478 1.00 98.19 87 VAL A CA 1
ATOM 709 C C . VAL A 1 87 ? 0.870 -3.203 12.641 1.00 98.19 87 VAL A C 1
ATOM 711 O O . VAL A 1 87 ? 0.279 -3.187 13.719 1.00 98.19 87 VAL A O 1
ATOM 714 N N . ALA A 1 88 ? 0.469 -3.972 11.628 1.00 98.19 88 ALA A N 1
ATOM 715 C CA . ALA A 1 88 ? -0.732 -4.801 11.661 1.00 98.19 88 ALA A CA 1
ATOM 716 C C . ALA A 1 88 ? -0.696 -5.824 12.805 1.00 98.19 88 ALA A C 1
ATOM 718 O O . ALA A 1 88 ? -1.685 -5.971 13.522 1.00 98.19 88 ALA A O 1
ATOM 719 N N . ARG A 1 89 ? 0.451 -6.479 13.046 1.00 98.06 89 ARG A N 1
ATOM 720 C CA . ARG A 1 89 ? 0.622 -7.385 14.197 1.00 98.06 89 ARG A CA 1
ATOM 721 C C . ARG A 1 89 ? 0.449 -6.661 15.531 1.00 98.06 89 ARG A C 1
ATOM 723 O O . ARG A 1 89 ? -0.200 -7.196 16.426 1.00 98.06 89 ARG A O 1
ATOM 730 N N . GLN A 1 90 ? 1.008 -5.460 15.671 1.00 98.00 90 GLN A N 1
ATOM 731 C CA . GLN A 1 90 ? 0.876 -4.683 16.904 1.00 98.00 90 GLN A CA 1
ATOM 732 C C . GLN A 1 90 ? -0.573 -4.245 17.145 1.00 98.00 90 GLN A C 1
ATOM 734 O O . GLN A 1 90 ? -1.067 -4.346 18.268 1.00 98.00 90 GLN A O 1
ATOM 739 N N . VAL A 1 91 ? -1.260 -3.794 16.093 1.00 98.31 91 VAL A N 1
ATOM 740 C CA . VAL A 1 91 ? -2.678 -3.422 16.149 1.00 98.31 91 VAL A CA 1
ATOM 741 C C . VAL A 1 91 ? -3.531 -4.634 16.512 1.00 98.31 91 VAL A C 1
ATOM 743 O O . VAL A 1 91 ? -4.328 -4.539 17.437 1.00 98.31 91 VAL A O 1
ATOM 746 N N . ALA A 1 92 ? -3.313 -5.783 15.868 1.00 97.94 92 ALA A N 1
ATOM 747 C CA . ALA A 1 92 ? -4.050 -7.013 16.150 1.00 97.94 92 ALA A CA 1
ATOM 748 C C . ALA A 1 92 ? -3.893 -7.467 17.611 1.00 97.9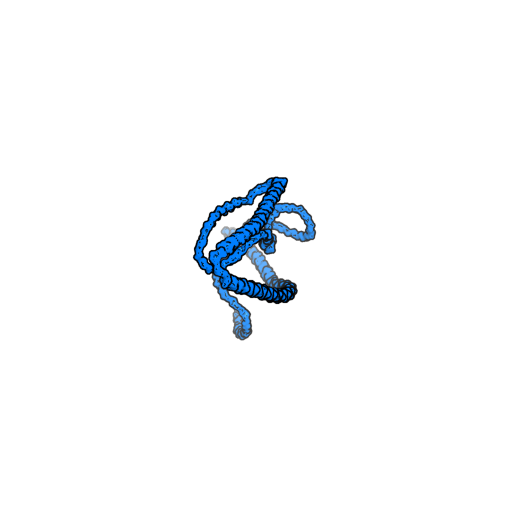4 92 ALA A C 1
ATOM 750 O O . ALA A 1 92 ? -4.884 -7.777 18.267 1.00 97.94 92 ALA A O 1
ATOM 751 N N . LEU A 1 93 ? -2.669 -7.437 18.154 1.00 98.00 93 LEU A N 1
ATOM 752 C CA . LEU A 1 93 ? -2.418 -7.778 19.560 1.00 98.00 93 LEU A CA 1
ATOM 753 C C . LEU A 1 93 ? -3.102 -6.815 20.535 1.00 98.00 93 LEU A C 1
ATOM 755 O O . LEU A 1 93 ? -3.583 -7.238 21.586 1.00 98.00 93 LEU A O 1
ATOM 759 N N . ASN A 1 94 ? -3.121 -5.520 20.219 1.00 97.50 94 ASN A N 1
ATOM 760 C CA . ASN A 1 94 ? -3.814 -4.534 21.043 1.00 97.50 94 ASN A CA 1
ATOM 761 C C . ASN A 1 94 ? -5.331 -4.763 21.007 1.00 97.50 94 ASN A C 1
ATOM 763 O O . ASN A 1 94 ? -5.964 -4.755 22.061 1.00 97.50 94 ASN A O 1
ATOM 767 N N . LEU A 1 95 ? -5.882 -5.026 19.819 1.00 97.69 95 LEU A N 1
ATOM 768 C CA . LEU A 1 95 ? -7.309 -5.263 19.619 1.00 97.69 95 LEU A CA 1
ATOM 769 C C . LEU A 1 95 ? -7.778 -6.523 20.358 1.00 97.69 95 LEU A C 1
ATOM 771 O O . LEU A 1 95 ? -8.762 -6.466 21.081 1.00 97.69 95 LEU A O 1
ATOM 775 N N . GLU A 1 96 ? -7.024 -7.625 20.282 1.00 96.94 96 GLU A N 1
ATOM 776 C CA . GLU A 1 96 ? -7.338 -8.868 21.006 1.00 96.94 96 GLU A CA 1
ATOM 777 C C . GLU A 1 96 ? -7.346 -8.657 22.531 1.00 96.94 96 GLU A C 1
ATOM 779 O O . GLU A 1 96 ? -8.191 -9.196 23.252 1.00 96.94 96 GLU A O 1
ATOM 784 N N . ARG A 1 97 ? -6.400 -7.865 23.057 1.00 97.06 97 ARG A N 1
ATOM 785 C CA . ARG A 1 97 ? -6.371 -7.528 24.490 1.00 97.06 97 ARG A CA 1
ATOM 786 C C . ARG A 1 97 ? -7.584 -6.702 24.887 1.00 97.06 97 ARG A C 1
ATOM 788 O O . ARG A 1 97 ? -8.183 -6.983 25.922 1.00 97.06 97 ARG A O 1
ATOM 795 N N . GLU A 1 98 ? -7.929 -5.702 24.086 1.00 96.25 98 GLU A N 1
ATOM 796 C CA . GLU A 1 98 ? -9.088 -4.848 24.329 1.00 96.25 98 GLU A CA 1
ATOM 797 C C . GLU A 1 98 ? -10.394 -5.646 24.255 1.00 96.25 98 GLU A C 1
ATOM 799 O O . GLU A 1 98 ? -11.233 -5.518 25.142 1.00 96.25 98 GLU A O 1
ATOM 804 N N . GLU A 1 99 ? -10.545 -6.530 23.267 1.00 96.06 99 GLU A N 1
ATOM 805 C CA . GLU A 1 99 ? -11.695 -7.431 23.153 1.00 96.06 99 GLU A CA 1
ATOM 806 C C . GLU A 1 99 ? -11.828 -8.336 24.375 1.00 96.06 99 GLU A C 1
ATOM 808 O O . GLU A 1 99 ? -12.915 -8.440 24.937 1.00 96.06 99 GLU A O 1
ATOM 813 N N . ARG A 1 100 ? -10.725 -8.917 24.865 1.00 97.12 100 ARG A N 1
ATOM 814 C CA . ARG A 1 100 ? -10.756 -9.719 26.098 1.00 97.12 100 ARG A CA 1
ATOM 815 C C . ARG A 1 100 ? -11.176 -8.922 27.326 1.00 97.12 100 ARG A C 1
ATOM 817 O O . ARG A 1 100 ? -11.802 -9.484 28.223 1.00 97.12 100 ARG A O 1
ATOM 824 N N . VAL A 1 101 ? -10.796 -7.650 27.414 1.00 97.31 101 VAL A N 1
ATOM 825 C CA . VAL A 1 101 ? -11.234 -6.779 28.512 1.00 97.31 101 VAL A CA 1
ATOM 826 C C . VAL A 1 101 ? -12.722 -6.476 28.368 1.00 97.31 101 VAL A C 1
ATOM 828 O O . VAL A 1 101 ? -13.469 -6.711 29.312 1.00 97.31 101 VAL A O 1
ATOM 831 N N . LYS A 1 102 ? -13.170 -6.069 27.176 1.00 97.06 102 LYS A N 1
ATOM 832 C CA . LYS A 1 102 ? -14.584 -5.795 26.889 1.00 97.06 102 LYS A CA 1
ATOM 833 C C . LYS A 1 102 ? -15.478 -7.005 27.141 1.00 97.06 102 LYS A C 1
ATOM 835 O O . LYS A 1 102 ? -16.564 -6.852 27.685 1.00 97.06 102 LYS A O 1
ATOM 840 N N . GLU A 1 103 ? -15.031 -8.204 26.782 1.00 96.94 103 GLU A N 1
ATOM 841 C CA . GLU A 1 103 ? -15.767 -9.444 27.037 1.00 96.94 103 GLU A CA 1
ATOM 842 C C . GLU A 1 103 ? -15.940 -9.690 28.542 1.00 96.94 103 GLU A C 1
ATOM 844 O O . GLU A 1 103 ? -17.042 -10.002 28.995 1.00 96.94 103 GLU A O 1
ATOM 849 N N . ARG A 1 104 ? -14.881 -9.484 29.338 1.00 97.56 104 ARG A N 1
ATOM 850 C CA . ARG A 1 104 ? -14.958 -9.592 30.804 1.00 97.56 104 ARG A CA 1
ATOM 851 C C . ARG A 1 104 ? -15.874 -8.534 31.400 1.00 97.56 104 ARG A C 1
ATOM 853 O O . ARG A 1 104 ? -16.721 -8.877 32.215 1.00 97.56 104 ARG A O 1
ATOM 860 N N . GLU A 1 105 ? -15.742 -7.281 30.979 1.00 97.31 105 GLU A N 1
ATOM 861 C CA . GLU A 1 105 ? -16.604 -6.186 31.433 1.00 97.31 105 GLU A CA 1
ATOM 862 C C . GLU A 1 105 ? -18.072 -6.454 31.091 1.00 97.31 105 GLU A C 1
ATOM 864 O O . GLU A 1 105 ? -18.953 -6.255 31.927 1.00 97.31 105 GLU A O 1
ATOM 869 N N . LEU A 1 106 ? -18.351 -6.964 29.889 1.00 97.69 106 LEU A N 1
ATOM 870 C CA . LEU A 1 106 ? -19.696 -7.353 29.477 1.00 97.69 106 LEU A CA 1
ATOM 871 C C . LEU A 1 106 ? -20.228 -8.497 30.345 1.00 97.69 106 LEU A C 1
ATOM 873 O O . LEU A 1 106 ? -21.364 -8.436 30.815 1.00 97.69 106 LEU A O 1
ATOM 877 N N . GLN A 1 107 ? -19.405 -9.514 30.604 1.00 96.81 107 GLN A N 1
ATOM 878 C CA . GLN A 1 107 ? -19.773 -10.641 31.456 1.00 96.81 107 GLN A CA 1
ATOM 879 C C . GLN A 1 107 ? -20.034 -10.206 32.907 1.00 96.81 107 GLN A C 1
ATOM 881 O O . GLN A 1 107 ? -20.994 -10.663 33.531 1.00 96.81 107 GLN A O 1
ATOM 886 N N . GLU A 1 108 ? -19.209 -9.315 33.455 1.00 97.31 108 GLU A N 1
ATOM 887 C CA . GLU A 1 108 ? -19.400 -8.740 34.788 1.00 97.31 108 GLU A CA 1
ATOM 888 C C . GLU A 1 108 ? -20.652 -7.870 34.851 1.00 97.31 108 GLU A C 1
ATOM 890 O O . GLU A 1 108 ? -21.424 -7.986 35.803 1.00 97.31 108 GLU A O 1
ATOM 895 N N . ARG A 1 109 ? -20.913 -7.067 33.816 1.00 97.12 109 ARG A N 1
ATOM 896 C CA . ARG A 1 109 ? -22.131 -6.261 33.702 1.00 97.12 109 ARG A CA 1
ATOM 897 C C . ARG A 1 109 ? -23.381 -7.134 33.663 1.00 97.12 109 ARG A C 1
ATOM 899 O O . ARG A 1 109 ? -24.328 -6.845 34.386 1.00 97.12 109 ARG A O 1
ATOM 906 N N . MET A 1 110 ? -23.366 -8.224 32.893 1.00 96.56 110 MET A N 1
ATOM 907 C CA . MET A 1 110 ? -24.459 -9.202 32.882 1.00 96.56 110 MET A CA 1
ATOM 908 C C . MET A 1 110 ? -24.657 -9.854 34.253 1.00 96.56 110 MET A C 1
ATOM 910 O O . MET A 1 110 ? -25.785 -10.001 34.714 1.00 96.56 110 MET A O 1
ATOM 914 N N . ARG A 1 111 ? -23.568 -10.223 34.937 1.00 97.75 111 ARG A N 1
ATOM 915 C CA . ARG A 1 111 ? -23.640 -10.777 36.298 1.00 97.75 111 ARG A CA 1
ATOM 916 C C . ARG A 1 111 ? -24.204 -9.783 37.306 1.00 97.75 111 ARG A C 1
ATOM 918 O O . ARG A 1 111 ? -24.969 -10.182 38.177 1.00 97.75 111 ARG A O 1
ATOM 925 N N . LEU A 1 112 ? -23.805 -8.517 37.220 1.00 97.69 112 LEU A N 1
ATOM 926 C CA . LEU A 1 112 ? -24.316 -7.466 38.091 1.00 97.69 112 LEU A CA 1
ATOM 927 C C . LEU A 1 112 ? -25.801 -7.224 37.829 1.00 97.69 112 LEU A C 1
ATOM 929 O O . LEU A 1 112 ? -26.562 -7.105 38.780 1.00 97.69 112 LEU A O 1
ATOM 933 N N . GLN A 1 113 ? -26.208 -7.213 36.560 1.00 96.38 113 GLN A N 1
ATOM 934 C CA . GLN A 1 113 ? -27.608 -7.078 36.182 1.00 96.38 113 GLN A CA 1
ATOM 935 C C . GLN A 1 113 ? -28.460 -8.198 36.783 1.00 96.38 113 GLN A C 1
ATOM 937 O O . GLN A 1 113 ? -29.451 -7.899 37.433 1.00 96.38 113 GLN A O 1
ATOM 942 N N . LEU A 1 114 ? -28.012 -9.454 36.697 1.00 97.12 114 LEU A N 1
ATOM 943 C CA . LEU A 1 114 ? -28.735 -10.572 37.308 1.00 97.12 114 LEU A CA 1
ATOM 944 C C . LEU A 1 114 ? -28.886 -10.416 38.832 1.00 97.12 114 LEU A C 1
ATOM 946 O O . LEU A 1 114 ? -29.946 -10.697 39.373 1.00 97.12 114 LEU A O 1
ATOM 950 N N . ARG A 1 115 ? -27.855 -9.916 39.531 1.00 96.81 115 ARG A N 1
ATOM 951 C CA . ARG A 1 115 ? -27.952 -9.639 40.977 1.00 96.81 115 ARG A CA 1
ATOM 952 C C . ARG A 1 115 ? -28.967 -8.548 41.298 1.00 96.81 115 ARG A C 1
ATOM 954 O O . ARG A 1 115 ? -29.658 -8.659 42.302 1.00 96.81 115 ARG A O 1
ATOM 961 N N . LEU A 1 116 ? -29.023 -7.500 40.476 1.00 96.62 116 LEU A N 1
ATOM 962 C CA . LEU A 1 116 ? -30.000 -6.425 40.640 1.00 96.62 116 LEU A CA 1
ATOM 963 C C . LEU A 1 116 ? -31.422 -6.931 40.386 1.00 96.62 116 LEU A C 1
ATOM 965 O O . LEU A 1 116 ? -32.325 -6.567 41.129 1.00 96.62 116 LEU A O 1
ATOM 969 N N . ASP A 1 117 ? -31.606 -7.790 39.382 1.00 95.50 117 ASP A N 1
ATOM 970 C CA . ASP A 1 117 ? -32.900 -8.405 39.077 1.00 95.50 117 ASP A CA 1
ATOM 971 C C . ASP A 1 117 ? -33.359 -9.327 40.228 1.00 95.50 117 ASP A C 1
ATOM 973 O O . ASP A 1 117 ? -34.516 -9.261 40.644 1.00 95.50 117 ASP A O 1
ATOM 977 N N . ASP A 1 118 ? -32.449 -10.122 40.807 1.00 96.06 118 ASP A N 1
ATOM 978 C CA . ASP A 1 118 ? -32.730 -10.9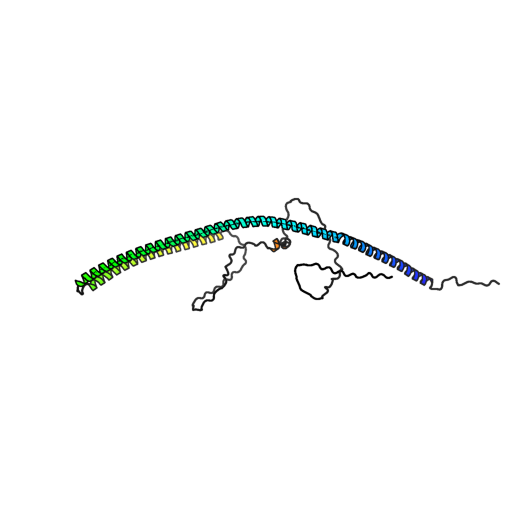62 41.982 1.00 96.06 118 ASP A CA 1
ATOM 979 C C . ASP A 1 118 ? -33.093 -10.123 43.224 1.00 96.06 118 ASP A C 1
ATOM 981 O O . ASP A 1 118 ? -34.029 -10.458 43.952 1.00 96.06 118 ASP A O 1
ATOM 985 N N . GLU A 1 119 ? -32.365 -9.031 43.483 1.00 96.12 119 GLU A N 1
ATOM 986 C CA . GLU A 1 119 ? -32.644 -8.114 44.599 1.00 96.12 119 GLU A CA 1
ATOM 987 C C . GLU A 1 119 ? -33.993 -7.405 44.409 1.00 96.12 119 GLU A C 1
ATOM 989 O O . GLU A 1 119 ? -34.787 -7.319 45.347 1.00 96.12 119 GLU A O 1
ATOM 994 N N . ALA A 1 120 ? -34.302 -6.972 43.184 1.00 96.06 120 ALA A N 1
ATOM 995 C CA . ALA A 1 120 ? -35.593 -6.382 42.847 1.00 96.06 120 ALA A CA 1
ATOM 996 C C . ALA A 1 120 ? -36.750 -7.367 43.085 1.00 96.06 120 ALA A C 1
ATOM 998 O O . ALA A 1 120 ? -37.747 -6.993 43.705 1.00 96.06 120 ALA A O 1
ATOM 999 N N . ALA A 1 121 ? -36.596 -8.630 42.676 1.00 96.50 121 ALA A N 1
ATOM 1000 C CA . ALA A 1 1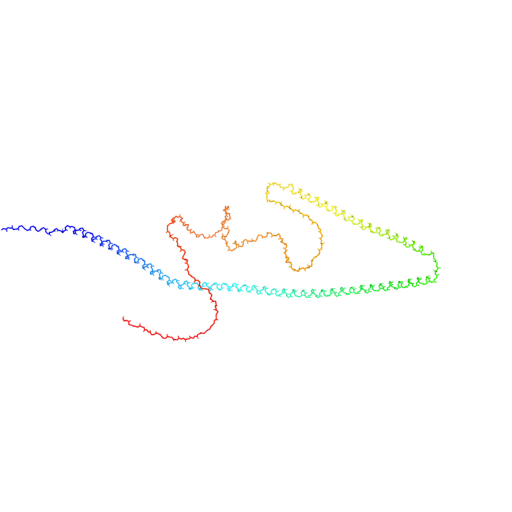21 ? -37.597 -9.671 42.906 1.00 96.50 121 ALA A CA 1
ATOM 1001 C C . ALA A 1 121 ? -37.810 -9.970 44.403 1.00 96.50 121 ALA A C 1
ATOM 1003 O O . ALA A 1 121 ? -38.937 -10.222 44.832 1.00 96.50 121 ALA A O 1
ATOM 1004 N N . GLN A 1 122 ? -36.752 -9.920 45.221 1.00 95.69 122 GLN A N 1
ATOM 1005 C CA . GLN A 1 122 ? -36.869 -10.090 46.675 1.00 95.69 122 GLN A CA 1
ATOM 1006 C C . GLN A 1 122 ? -37.642 -8.942 47.328 1.00 95.69 122 GLN A C 1
ATOM 1008 O O . GLN A 1 122 ? -38.534 -9.194 48.137 1.00 95.69 122 GLN A O 1
ATOM 1013 N N . VAL A 1 123 ? -37.332 -7.696 46.956 1.00 96.56 123 VAL A N 1
ATOM 1014 C CA . VAL A 1 123 ? -38.044 -6.513 47.462 1.00 96.56 123 VAL A CA 1
ATOM 1015 C C . VAL A 1 123 ? -39.519 -6.559 47.064 1.00 96.56 123 VAL A C 1
ATOM 1017 O O . VAL A 1 123 ? -40.388 -6.272 47.887 1.00 96.56 123 VAL A O 1
ATOM 1020 N N . GLU A 1 124 ? -39.823 -6.960 45.828 1.00 95.19 124 GLU A N 1
ATOM 1021 C CA . GLU A 1 124 ? -41.202 -7.126 45.363 1.00 95.19 124 GLU A CA 1
ATOM 1022 C C . GLU A 1 124 ? -41.950 -8.198 46.172 1.00 95.19 124 GLU A C 1
ATOM 1024 O O . GLU A 1 124 ? -43.051 -7.940 46.661 1.00 95.19 124 GLU A O 1
ATOM 1029 N N . ALA A 1 125 ? -41.331 -9.357 46.413 1.00 96.38 125 ALA A N 1
ATOM 1030 C CA . ALA A 1 125 ? -41.922 -10.419 47.226 1.00 96.38 125 ALA A CA 1
ATOM 1031 C C . ALA A 1 125 ? -42.159 -9.997 48.691 1.00 96.38 125 ALA A C 1
ATOM 1033 O O . ALA A 1 125 ? -43.180 -10.356 49.285 1.00 96.38 125 ALA A O 1
ATOM 1034 N N . GLU A 1 126 ? -41.247 -9.222 49.287 1.00 95.31 126 GLU A N 1
ATOM 1035 C CA . GLU A 1 126 ? -41.415 -8.697 50.647 1.00 95.31 126 GLU A CA 1
ATOM 1036 C C . GLU A 1 126 ? -42.574 -7.694 50.726 1.00 95.31 126 GLU A C 1
ATOM 1038 O O . GLU A 1 126 ? -43.400 -7.769 51.643 1.00 95.31 126 GLU A O 1
ATOM 1043 N N . LEU A 1 127 ? -42.684 -6.798 49.740 1.00 96.38 127 LEU A N 1
ATOM 1044 C CA . LEU A 1 127 ? -43.803 -5.862 49.631 1.00 96.38 127 LEU A CA 1
ATOM 1045 C C . LEU A 1 127 ? -45.133 -6.597 49.449 1.00 96.38 127 LEU A C 1
ATOM 1047 O O . LEU A 1 127 ? -46.117 -6.240 50.098 1.00 96.38 127 LEU A O 1
ATOM 1051 N N . GLU A 1 128 ? -45.180 -7.646 48.626 1.00 95.06 128 GLU A N 1
ATOM 1052 C CA . GLU A 1 128 ? -46.377 -8.480 48.492 1.00 95.06 128 GLU A CA 1
ATOM 1053 C C . GLU A 1 128 ? -46.759 -9.165 49.807 1.00 95.06 128 GLU A C 1
ATOM 1055 O O . GLU A 1 128 ? -47.941 -9.215 50.152 1.00 95.06 128 GLU A O 1
ATOM 1060 N N . MET A 1 129 ? -45.782 -9.667 50.565 1.00 94.44 129 MET A N 1
ATOM 1061 C CA . MET A 1 129 ? -46.032 -10.288 51.865 1.00 94.44 129 MET A CA 1
ATOM 1062 C C . MET A 1 129 ? -46.573 -9.275 52.881 1.00 94.44 129 MET A C 1
ATOM 1064 O O . MET A 1 129 ? -47.542 -9.572 53.581 1.00 94.44 129 MET A O 1
ATOM 1068 N N . GLN A 1 130 ? -46.000 -8.068 52.940 1.00 93.38 130 GLN A N 1
ATOM 1069 C CA . GLN A 1 130 ? -46.529 -6.992 53.784 1.00 93.38 130 GLN A CA 1
ATOM 1070 C C . GLN A 1 130 ? -47.949 -6.601 53.372 1.00 93.38 130 GLN A C 1
ATOM 1072 O O . GLN A 1 130 ? -48.807 -6.437 54.239 1.00 93.38 130 GLN A O 1
ATOM 1077 N N . ARG A 1 131 ? -48.216 -6.514 52.062 1.00 95.94 131 ARG A N 1
ATOM 1078 C CA . ARG A 1 131 ? -49.549 -6.217 51.530 1.00 95.94 131 ARG A CA 1
ATOM 1079 C C . ARG A 1 131 ? -50.564 -7.271 51.960 1.00 95.94 131 ARG A C 1
ATOM 1081 O O . ARG A 1 131 ? -51.627 -6.908 52.441 1.00 95.94 131 ARG A O 1
ATOM 1088 N N . ARG A 1 132 ? -50.221 -8.560 51.865 1.00 94.69 132 ARG A N 1
ATOM 1089 C CA . ARG A 1 132 ? -51.085 -9.660 52.330 1.00 94.69 132 ARG A CA 1
ATOM 1090 C C . ARG A 1 132 ? -51.338 -9.605 53.830 1.00 94.69 132 ARG A C 1
ATOM 1092 O O . ARG A 1 132 ? -52.475 -9.759 54.248 1.00 94.69 132 ARG A O 1
ATOM 1099 N N . LEU A 1 133 ? -50.307 -9.346 54.635 1.00 95.44 133 LEU A N 1
ATOM 1100 C CA . LEU A 1 133 ? -50.470 -9.219 56.085 1.00 95.44 133 LEU A CA 1
ATOM 1101 C C . LEU A 1 133 ? -51.380 -8.036 56.448 1.00 95.44 133 LEU A C 1
ATOM 1103 O O . LEU A 1 133 ? -52.157 -8.115 57.397 1.00 95.44 133 LEU A O 1
ATOM 1107 N N . GLN A 1 134 ? -51.278 -6.931 55.709 1.00 90.94 134 GLN A N 1
ATOM 1108 C CA . GLN A 1 134 ? -52.165 -5.787 55.877 1.00 90.94 134 GLN A CA 1
ATOM 1109 C C . GLN A 1 134 ? -53.598 -6.130 55.454 1.00 90.94 134 GLN A C 1
ATOM 1111 O O . GLN A 1 134 ? -54.516 -5.891 56.229 1.00 90.94 134 GLN A O 1
ATOM 1116 N N . GLU A 1 135 ? -53.778 -6.766 54.293 1.00 92.94 135 GLU A N 1
ATOM 1117 C CA . GLU A 1 135 ? -55.077 -7.263 53.828 1.00 92.94 135 GLU A CA 1
ATOM 1118 C C . GLU A 1 135 ? -55.713 -8.227 54.849 1.00 92.94 135 GLU A C 1
ATOM 1120 O O . GLU A 1 135 ? -56.907 -8.123 55.108 1.00 92.94 135 GLU A O 1
ATOM 1125 N N . GLU A 1 136 ? -54.946 -9.127 55.473 1.00 93.62 136 GLU A N 1
ATOM 1126 C CA . GLU A 1 136 ? -55.433 -10.029 56.528 1.00 93.62 136 GLU A CA 1
ATOM 1127 C C . GLU A 1 136 ? -55.865 -9.272 57.789 1.00 93.62 136 GLU A C 1
ATOM 1129 O O . GLU A 1 136 ? -56.939 -9.546 58.322 1.00 93.62 136 GLU A O 1
ATOM 1134 N N . LYS A 1 137 ? -55.077 -8.292 58.249 1.00 94.62 137 LYS A N 1
ATOM 1135 C CA . LYS A 1 137 ? -55.456 -7.446 59.393 1.00 94.62 137 LYS A CA 1
ATOM 1136 C C . LYS A 1 137 ? -56.720 -6.642 59.115 1.00 94.62 137 LYS A C 1
ATOM 1138 O O . LYS A 1 137 ? -57.598 -6.579 59.972 1.00 94.62 137 LYS A O 1
ATOM 1143 N N . ASP A 1 138 ? -56.820 -6.063 57.923 1.00 93.75 138 ASP A N 1
ATOM 1144 C CA . ASP A 1 138 ? -57.999 -5.314 57.494 1.00 93.75 138 ASP A CA 1
ATOM 1145 C C . ASP A 1 138 ? -59.220 -6.250 57.386 1.00 93.75 138 ASP A C 1
ATOM 1147 O O . ASP A 1 138 ? -60.319 -5.884 57.799 1.00 93.75 138 ASP A O 1
ATOM 1151 N N . GLN A 1 139 ? -59.035 -7.492 56.920 1.00 91.19 139 GLN A N 1
ATOM 1152 C CA . GLN A 1 139 ? -60.082 -8.523 56.892 1.00 91.19 139 GLN A CA 1
ATOM 1153 C C . GLN A 1 139 ? -60.516 -8.992 58.289 1.00 91.19 139 GLN A C 1
ATOM 1155 O O . GLN A 1 139 ? -61.697 -9.268 58.498 1.00 91.19 139 GLN A O 1
ATOM 1160 N N . GLU A 1 140 ? -59.594 -9.141 59.242 1.00 90.94 140 GLU A N 1
ATOM 1161 C CA . GLU A 1 140 ? -59.924 -9.488 60.631 1.00 90.94 140 GLU A CA 1
ATOM 1162 C C . GLU A 1 140 ? -60.693 -8.362 61.318 1.00 90.94 140 GLU A C 1
ATOM 1164 O O . GLU A 1 140 ? -61.704 -8.625 61.972 1.00 90.94 140 GLU A O 1
ATOM 1169 N N . LEU A 1 141 ? -60.261 -7.115 61.114 1.00 89.12 141 LEU A N 1
ATOM 1170 C CA . LEU A 1 141 ? -60.961 -5.935 61.609 1.00 89.12 141 LEU A CA 1
ATOM 1171 C C . LEU A 1 141 ? -62.375 -5.857 61.022 1.00 89.12 141 LEU A C 1
ATOM 1173 O O . LEU A 1 141 ? -63.334 -5.670 61.765 1.00 89.12 141 LEU A O 1
ATOM 1177 N N . ALA A 1 142 ? -62.516 -6.064 59.709 1.00 88.94 142 ALA A N 1
ATOM 1178 C CA . ALA A 1 142 ? -63.816 -6.097 59.045 1.00 88.94 142 ALA A CA 1
ATOM 1179 C C . ALA A 1 142 ? -64.722 -7.209 59.598 1.00 88.94 142 ALA A C 1
ATOM 1181 O O . ALA A 1 142 ? -65.906 -6.970 59.817 1.00 88.94 142 ALA A O 1
ATOM 1182 N N . ARG A 1 143 ? -64.177 -8.402 59.885 1.00 89.38 143 ARG A N 1
ATOM 1183 C CA . ARG A 1 143 ? -64.939 -9.499 60.507 1.00 89.38 143 ARG A CA 1
ATOM 1184 C C . ARG A 1 143 ? -65.405 -9.172 61.926 1.00 89.38 143 ARG A C 1
ATOM 1186 O O . ARG A 1 143 ? -66.555 -9.450 62.238 1.00 89.38 143 ARG A O 1
ATOM 1193 N N . GLN A 1 144 ? -64.554 -8.576 62.765 1.00 88.81 144 GLN A N 1
ATOM 1194 C CA . GLN A 1 144 ? -64.955 -8.137 64.109 1.00 88.81 144 GLN A CA 1
ATOM 1195 C C . GLN A 1 144 ? -66.035 -7.058 64.054 1.00 88.81 144 GLN A C 1
ATOM 1197 O O . GLN A 1 144 ? -67.001 -7.134 64.807 1.00 88.81 144 GLN A O 1
ATOM 1202 N N . LEU A 1 145 ? -65.890 -6.089 63.145 1.00 83.62 145 LEU A N 1
ATOM 1203 C CA . LEU A 1 145 ? -66.876 -5.027 62.961 1.00 83.62 145 LEU A CA 1
ATOM 1204 C C . LEU A 1 145 ? -68.225 -5.602 62.513 1.00 83.62 145 LEU A C 1
ATOM 1206 O O . LEU A 1 145 ? -69.256 -5.195 63.026 1.00 83.62 145 LEU A O 1
ATOM 1210 N N . GLN A 1 146 ? -68.210 -6.584 61.607 1.00 79.88 146 GLN A N 1
ATOM 1211 C CA . GLN A 1 146 ? -69.415 -7.264 61.139 1.00 79.88 146 GLN A CA 1
ATOM 1212 C C . GLN A 1 146 ? -70.066 -8.115 62.238 1.00 79.88 146 GLN A C 1
ATOM 1214 O O . GLN A 1 146 ? -71.284 -8.141 62.321 1.00 79.88 146 GLN A O 1
ATOM 1219 N N . GLU A 1 147 ? -69.291 -8.779 63.103 1.00 81.44 147 GLU A N 1
ATOM 1220 C CA . GLU A 1 147 ? -69.829 -9.522 64.255 1.00 81.44 147 GLU A CA 1
ATOM 1221 C C . GLU A 1 147 ? -70.407 -8.576 65.321 1.00 81.44 147 GLU A C 1
ATOM 1223 O O . GLU A 1 147 ? -71.433 -8.879 65.923 1.00 81.44 147 GLU A O 1
ATOM 1228 N N . GLU A 1 148 ? -69.785 -7.415 65.550 1.00 76.50 148 GLU A N 1
ATOM 1229 C CA . GLU A 1 148 ? -70.323 -6.366 66.426 1.00 76.50 148 GLU A CA 1
ATOM 1230 C C . GLU A 1 148 ? -71.588 -5.726 65.835 1.00 76.50 148 GLU A C 1
ATOM 1232 O O . GLU A 1 148 ? -72.548 -5.472 66.565 1.00 76.50 148 GLU A O 1
ATOM 1237 N N . GLU A 1 149 ? -71.631 -5.526 64.517 1.00 70.88 149 GLU A N 1
ATOM 1238 C CA . GLU A 1 149 ? -72.817 -5.069 63.795 1.00 70.88 149 GLU A CA 1
ATOM 1239 C C . GLU A 1 149 ? -73.924 -6.131 63.858 1.00 70.88 149 GLU A C 1
ATOM 1241 O O . GLU A 1 149 ? -75.017 -5.828 64.298 1.00 70.88 149 GLU A O 1
ATOM 1246 N N . GLU A 1 150 ? -73.654 -7.406 63.582 1.00 59.16 150 GLU A N 1
ATOM 1247 C CA . GLU A 1 150 ? -74.643 -8.493 63.675 1.00 59.16 150 GLU A CA 1
ATOM 1248 C C . GLU A 1 150 ? -75.146 -8.684 65.121 1.00 59.16 150 GLU A C 1
ATOM 1250 O O . GLU A 1 150 ? -76.343 -8.845 65.362 1.00 59.16 150 GLU A O 1
ATOM 1255 N N . ARG A 1 151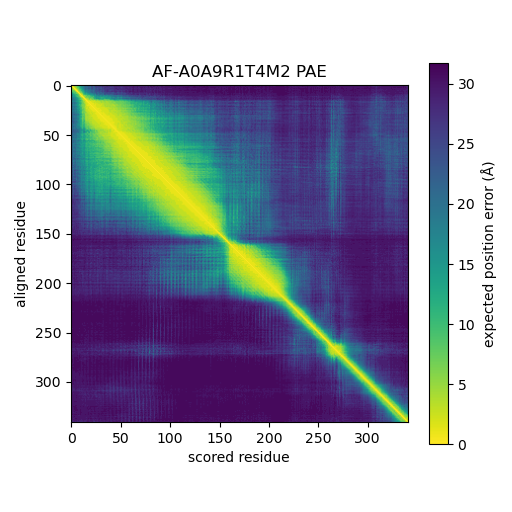 ? -74.260 -8.535 66.116 1.00 59.38 151 ARG A N 1
ATOM 1256 C CA . ARG A 1 151 ? -74.601 -8.578 67.547 1.00 59.38 151 ARG A CA 1
ATOM 1257 C C . ARG A 1 151 ? -75.363 -7.347 68.040 1.00 59.38 151 ARG A C 1
ATOM 1259 O O . ARG A 1 151 ? -76.070 -7.443 69.044 1.00 59.38 151 ARG A O 1
ATOM 1266 N N . SER A 1 152 ? -75.209 -6.201 67.382 1.00 53.84 152 SER A N 1
ATOM 1267 C CA . SER A 1 152 ? -75.970 -4.980 67.679 1.00 53.84 152 SER A CA 1
ATOM 1268 C C . SER A 1 152 ? -77.273 -4.893 66.875 1.00 53.84 152 SER A C 1
ATOM 1270 O O . SER A 1 152 ? -78.256 -4.358 67.388 1.00 53.84 152 SER A O 1
ATOM 1272 N N . VAL A 1 153 ? -77.334 -5.507 65.691 1.00 49.41 153 VAL A N 1
ATOM 1273 C CA . VAL A 1 153 ? -78.524 -5.636 64.837 1.00 49.41 153 VAL A CA 1
ATOM 1274 C C . VAL A 1 153 ? -79.514 -6.658 65.414 1.00 49.41 153 VAL A C 1
ATOM 1276 O O . VAL A 1 153 ? -80.717 -6.421 65.349 1.00 49.41 153 VAL A O 1
ATOM 1279 N N . ASP A 1 154 ? -79.054 -7.704 66.112 1.00 44.53 154 ASP A N 1
ATOM 1280 C CA . ASP A 1 154 ? -79.932 -8.624 66.868 1.00 44.53 154 ASP A CA 1
ATOM 1281 C C . ASP A 1 154 ? -80.563 -7.993 68.137 1.00 44.53 154 ASP A C 1
ATOM 1283 O O . ASP A 1 154 ? -81.419 -8.604 68.784 1.00 44.53 154 ASP A O 1
ATOM 1287 N N . ALA A 1 155 ? -80.169 -6.767 68.513 1.00 49.53 155 ALA A N 1
ATOM 1288 C CA . ALA A 1 155 ? -80.656 -6.068 69.708 1.00 49.53 155 ALA A CA 1
ATOM 1289 C C . ALA A 1 155 ? -81.425 -4.764 69.422 1.00 49.53 155 ALA A C 1
ATOM 1291 O O . ALA A 1 155 ? -81.945 -4.165 70.366 1.00 49.53 155 ALA A O 1
ATOM 1292 N N . ASN A 1 156 ? -81.510 -4.310 68.168 1.00 45.16 156 ASN A N 1
ATOM 1293 C CA . ASN A 1 156 ? -82.039 -2.981 67.860 1.00 45.16 156 ASN A CA 1
ATOM 1294 C C . ASN A 1 156 ? -82.902 -2.976 66.586 1.00 45.16 156 ASN A C 1
ATOM 1296 O O . ASN A 1 156 ? -82.570 -2.365 65.575 1.00 45.16 156 ASN A O 1
ATOM 1300 N N . ASP A 1 157 ? -84.047 -3.662 66.651 1.00 46.47 157 ASP A N 1
ATOM 1301 C CA . ASP A 1 157 ? -85.153 -3.460 65.710 1.00 46.47 157 ASP A CA 1
ATOM 1302 C C . ASP A 1 157 ? -85.850 -2.128 66.052 1.00 46.47 157 ASP A C 1
ATOM 1304 O O . ASP A 1 157 ? -86.675 -2.040 66.967 1.00 46.47 157 ASP A O 1
ATOM 1308 N N . GLY A 1 158 ? -85.459 -1.056 65.360 1.00 46.16 158 GLY A N 1
ATOM 1309 C CA . GLY A 1 158 ? -86.027 0.279 65.528 1.00 46.16 158 GLY A CA 1
ATOM 1310 C C . GLY A 1 158 ? -85.886 1.124 64.256 1.00 46.16 158 GLY A C 1
ATOM 1311 O O . GLY A 1 158 ? -84.774 1.518 63.919 1.00 46.16 158 GLY A O 1
ATOM 1312 N N . PRO A 1 159 ? -86.979 1.492 63.558 1.00 52.53 159 PRO A N 1
ATOM 1313 C CA . PRO A 1 159 ? -86.927 2.191 62.266 1.00 52.53 159 PRO A CA 1
ATOM 1314 C C . PRO A 1 159 ? -86.636 3.705 62.387 1.00 52.53 159 PRO A C 1
ATOM 1316 O O . PRO A 1 159 ? -87.194 4.507 61.642 1.00 52.53 159 PRO A O 1
ATOM 1319 N N . MET A 1 160 ? -85.808 4.125 63.349 1.00 48.91 160 MET A N 1
ATOM 1320 C CA . MET A 1 160 ? -85.554 5.542 63.662 1.00 48.91 160 MET A CA 1
ATOM 1321 C C . MET A 1 160 ? -84.097 5.998 63.470 1.00 48.91 160 MET A C 1
ATOM 1323 O O . MET A 1 160 ? -83.869 7.204 63.407 1.00 48.91 160 MET A O 1
ATOM 1327 N N . ASP A 1 161 ? -83.132 5.083 63.321 1.00 55.94 161 ASP A N 1
ATOM 1328 C CA . ASP A 1 161 ? -81.699 5.431 63.276 1.00 55.94 161 ASP A CA 1
ATOM 1329 C C . ASP A 1 161 ? -81.117 5.602 61.860 1.00 55.94 161 ASP A C 1
ATOM 1331 O O . ASP A 1 161 ? -80.149 6.343 61.680 1.00 55.94 161 ASP A O 1
ATOM 1335 N N . ASP A 1 162 ? -81.742 5.036 60.824 1.00 59.16 162 ASP A N 1
ATOM 1336 C CA . ASP A 1 162 ? -81.221 5.106 59.447 1.00 59.16 162 ASP A CA 1
ATOM 1337 C C . ASP A 1 162 ? -81.128 6.541 58.908 1.00 59.16 162 ASP A C 1
ATOM 1339 O O . ASP A 1 162 ? -80.185 6.898 58.200 1.00 59.16 162 ASP A O 1
ATOM 1343 N N . GLN A 1 163 ? -82.091 7.395 59.269 1.00 62.44 163 GLN A N 1
ATOM 1344 C CA . GLN A 1 163 ? -82.108 8.799 58.856 1.00 62.44 163 GLN A CA 1
ATOM 1345 C C . GLN A 1 163 ? -80.964 9.586 59.514 1.00 62.44 163 GLN A C 1
ATOM 1347 O O . GLN A 1 163 ? -80.353 10.441 58.876 1.00 62.44 163 GLN A O 1
ATOM 1352 N N . LEU A 1 164 ? -80.645 9.276 60.774 1.00 63.78 164 LEU A N 1
ATOM 1353 C CA . LEU A 1 164 ? -79.616 9.969 61.546 1.00 63.78 164 LEU A CA 1
ATOM 1354 C C . LEU A 1 164 ? -78.208 9.540 61.117 1.00 63.78 164 LEU A C 1
ATOM 1356 O O . LEU A 1 164 ? -77.307 10.374 61.033 1.00 63.78 164 LEU A O 1
ATOM 1360 N N . ILE A 1 165 ? -78.034 8.259 60.784 1.00 67.94 165 ILE A N 1
ATOM 1361 C CA . ILE A 1 165 ? -76.791 7.718 60.219 1.00 67.94 165 ILE A CA 1
ATOM 1362 C C . ILE A 1 165 ? -76.556 8.292 58.819 1.00 67.94 165 ILE A C 1
ATOM 1364 O O . ILE A 1 165 ? -75.430 8.669 58.486 1.00 67.94 165 ILE A O 1
ATOM 1368 N N . LEU A 1 166 ? -77.609 8.418 58.005 1.00 70.62 166 LEU A N 1
ATOM 1369 C CA . LEU A 1 166 ? -77.517 9.043 56.687 1.00 70.62 166 LEU A CA 1
ATOM 1370 C C . LEU A 1 166 ? -77.137 10.526 56.790 1.00 70.62 166 LEU A C 1
ATOM 1372 O O . LEU A 1 166 ? -76.253 10.975 56.061 1.00 70.62 166 LEU A O 1
ATOM 1376 N N . ASP A 1 167 ? -77.737 11.264 57.727 1.00 77.88 167 ASP A N 1
ATOM 1377 C CA . ASP A 1 167 ? -77.399 12.667 57.984 1.00 77.88 167 ASP A CA 1
ATOM 1378 C C . ASP A 1 167 ? -75.972 12.818 58.542 1.00 77.88 167 ASP A C 1
ATOM 1380 O O . ASP A 1 167 ? -75.238 13.722 58.136 1.00 77.88 167 ASP A O 1
ATOM 1384 N N . GLN A 1 168 ? -75.525 11.906 59.412 1.00 80.31 168 GLN A N 1
ATOM 1385 C CA . GLN A 1 168 ? -74.147 11.869 59.912 1.00 80.31 168 GLN A CA 1
ATOM 1386 C C . GLN A 1 168 ? -73.147 11.577 58.787 1.00 80.31 168 GLN A C 1
ATOM 1388 O O . GLN A 1 168 ? -72.109 12.236 58.691 1.00 80.31 168 GLN A O 1
ATOM 1393 N N . LYS A 1 169 ? -73.467 10.630 57.901 1.00 80.44 169 LYS A N 1
ATOM 1394 C CA . LYS A 1 169 ? -72.655 10.306 56.727 1.00 80.44 169 LYS A CA 1
ATOM 1395 C C . LYS A 1 169 ? -72.589 11.481 55.758 1.00 80.44 169 LYS A C 1
ATOM 1397 O O . LYS A 1 169 ? -71.504 11.799 55.285 1.00 80.44 169 LYS A O 1
ATOM 1402 N N . LEU A 1 170 ? -73.708 12.165 55.521 1.00 81.12 170 LEU A N 1
ATOM 1403 C CA . LEU A 1 170 ? -73.759 13.356 54.676 1.00 81.12 170 LEU A CA 1
ATOM 1404 C C . LEU A 1 170 ? -72.947 14.513 55.281 1.00 81.12 170 LEU A C 1
ATOM 1406 O O . LEU A 1 170 ? -72.265 15.237 54.558 1.00 81.12 170 LEU A O 1
ATOM 1410 N N . ALA A 1 171 ? -72.968 14.674 56.607 1.00 83.56 171 ALA A N 1
ATOM 1411 C CA . ALA A 1 171 ? -72.157 15.671 57.302 1.00 83.56 171 ALA A CA 1
ATOM 1412 C C . ALA A 1 171 ? -70.653 15.359 57.223 1.00 83.56 171 ALA A C 1
ATOM 1414 O O . ALA A 1 171 ? -69.842 16.270 57.049 1.00 83.56 171 ALA A O 1
ATOM 1415 N N . MET A 1 172 ? -70.279 14.083 57.316 1.00 80.12 172 MET A N 1
ATOM 1416 C CA . MET A 1 172 ? -68.896 13.631 57.170 1.00 80.12 172 MET A CA 1
ATOM 1417 C C . MET A 1 172 ? -68.414 13.777 55.718 1.00 80.12 172 MET A C 1
ATOM 1419 O O . MET A 1 172 ? -67.343 14.327 55.480 1.00 80.12 172 MET A O 1
ATOM 1423 N N . GLU A 1 173 ? -69.256 13.428 54.741 1.00 83.88 173 GLU A N 1
ATOM 1424 C CA . GLU A 1 173 ? -68.998 13.650 53.313 1.00 83.88 173 GLU A CA 1
ATOM 1425 C C . GLU A 1 173 ? -68.841 15.145 52.988 1.00 83.88 173 GLU A C 1
ATOM 1427 O O . GLU A 1 173 ? -67.973 15.523 52.201 1.00 83.88 173 GLU A O 1
ATOM 1432 N N . ALA A 1 174 ? -69.613 16.023 53.637 1.00 87.19 174 ALA A N 1
ATOM 1433 C CA . ALA A 1 174 ? -69.448 17.468 53.503 1.00 87.19 174 ALA A CA 1
ATOM 1434 C C . ALA A 1 174 ? -68.101 17.961 54.068 1.00 87.19 174 ALA A C 1
ATOM 1436 O O . ALA A 1 174 ? -67.448 18.799 53.440 1.00 87.19 174 ALA A O 1
ATOM 1437 N N . GLN A 1 175 ? -67.656 17.429 55.214 1.00 84.75 175 GLN A N 1
ATOM 1438 C CA . GLN A 1 175 ? -66.346 17.761 55.794 1.00 84.75 175 GLN A CA 1
ATOM 1439 C C . GLN A 1 175 ? -65.196 17.288 54.900 1.00 84.75 175 GLN A C 1
ATOM 1441 O O . GLN A 1 175 ? -64.272 18.057 54.615 1.00 84.75 175 GLN A O 1
ATOM 1446 N N . ASP A 1 176 ? -65.286 16.061 54.393 1.00 90.06 176 ASP A N 1
ATOM 1447 C CA . ASP A 1 176 ? -64.293 15.499 53.480 1.00 90.06 176 ASP A CA 1
ATOM 1448 C C . ASP A 1 176 ? -64.262 16.262 52.146 1.00 90.06 176 ASP A C 1
ATOM 1450 O O . ASP A 1 176 ? -63.186 16.504 51.591 1.00 90.06 176 ASP A O 1
ATOM 1454 N N . ALA A 1 177 ? -65.411 16.742 51.656 1.00 86.81 177 ALA A N 1
ATOM 1455 C CA . ALA A 1 177 ? -65.492 17.571 50.455 1.00 86.81 177 ALA A CA 1
ATOM 1456 C C . ALA A 1 177 ? -64.845 18.958 50.635 1.00 86.81 177 ALA A C 1
ATOM 1458 O O . ALA A 1 177 ? -64.169 19.445 49.719 1.00 86.81 177 ALA A O 1
ATOM 1459 N N . GLU A 1 178 ? -65.003 19.605 51.795 1.00 88.38 178 GLU A N 1
ATOM 1460 C CA . GLU A 1 178 ? -64.298 20.861 52.091 1.00 88.38 178 GLU A CA 1
ATOM 1461 C C . GLU A 1 178 ? -62.787 20.649 52.212 1.00 88.38 178 GLU A C 1
ATOM 1463 O O . GLU A 1 178 ? -62.000 21.443 51.681 1.00 88.38 178 GLU A O 1
ATOM 1468 N N . LEU A 1 179 ? -62.368 19.550 52.844 1.00 88.88 179 LEU A N 1
ATOM 1469 C CA . LEU A 1 179 ? -60.959 19.192 52.954 1.00 88.88 179 LEU A CA 1
ATOM 1470 C C . LEU A 1 179 ? -60.346 18.909 51.576 1.00 88.88 179 LEU A C 1
ATOM 1472 O O . LEU A 1 179 ? -59.275 19.438 51.260 1.00 88.88 179 LEU A O 1
ATOM 1476 N N . ALA A 1 180 ? -61.043 18.154 50.725 1.00 88.12 180 ALA A N 1
ATOM 1477 C CA . ALA A 1 180 ? -60.636 17.888 49.350 1.00 88.12 180 ALA A CA 1
ATOM 1478 C C . ALA A 1 180 ? -60.534 19.181 48.529 1.00 88.12 180 ALA A C 1
ATOM 1480 O O . ALA A 1 180 ? -59.544 19.379 47.818 1.00 88.12 180 ALA A O 1
ATOM 1481 N N . ARG A 1 181 ? -61.488 20.114 48.678 1.00 89.56 181 ARG A N 1
ATOM 1482 C CA . ARG A 1 181 ? -61.398 21.446 48.056 1.00 89.56 181 ARG A CA 1
ATOM 1483 C C . ARG A 1 181 ? -60.191 22.231 48.549 1.00 89.56 181 ARG A C 1
ATOM 1485 O O . ARG A 1 181 ? -59.468 22.791 47.731 1.00 89.56 181 ARG A O 1
ATOM 1492 N N . MET A 1 182 ? -59.920 22.236 49.851 1.00 90.94 182 MET A N 1
ATOM 1493 C CA . MET A 1 182 ? -58.761 22.930 50.419 1.00 90.94 182 MET A CA 1
ATOM 1494 C C . MET A 1 182 ? -57.433 22.357 49.894 1.00 90.94 182 MET A C 1
ATOM 1496 O O . MET A 1 182 ? -56.498 23.110 49.604 1.00 90.94 182 MET A O 1
ATOM 1500 N N . LEU A 1 183 ? -57.344 21.036 49.725 1.00 89.62 183 LEU A N 1
ATOM 1501 C CA . LEU A 1 183 ? -56.178 20.353 49.159 1.00 89.62 183 LEU A CA 1
ATOM 1502 C C . LEU A 1 183 ? -56.015 20.653 47.663 1.00 89.62 183 LEU A C 1
ATOM 1504 O O . LEU A 1 183 ? -54.925 21.029 47.222 1.00 89.62 183 LEU A O 1
ATOM 1508 N N . GLN A 1 184 ? -57.111 20.593 46.906 1.00 90.81 184 GLN A N 1
ATOM 1509 C CA . GLN A 1 184 ? -57.139 20.937 45.488 1.00 90.81 184 GLN A CA 1
ATOM 1510 C C . GLN A 1 184 ? -56.790 22.414 45.255 1.00 90.81 184 GLN A C 1
ATOM 1512 O O . GLN A 1 184 ? -56.059 22.740 44.319 1.00 90.81 184 GLN A O 1
ATOM 1517 N N . ASP A 1 185 ? -57.236 23.322 46.123 1.00 90.31 185 ASP A N 1
ATOM 1518 C CA . ASP A 1 185 ? -56.897 24.742 46.049 1.00 90.31 185 ASP A CA 1
ATOM 1519 C C . ASP A 1 185 ? -55.429 25.001 46.397 1.00 90.31 185 ASP A C 1
ATOM 1521 O O . ASP A 1 185 ? -54.781 25.816 45.734 1.00 90.31 185 ASP A O 1
ATOM 1525 N N . LYS A 1 186 ? -54.853 24.271 47.364 1.00 91.12 186 LYS A N 1
ATOM 1526 C CA . LYS A 1 186 ? -53.406 24.305 47.643 1.00 91.12 186 LYS A CA 1
ATOM 1527 C C . LYS A 1 186 ? -52.592 23.840 46.435 1.00 91.12 186 LYS A C 1
ATOM 1529 O O . LYS A 1 186 ? -51.607 24.493 46.072 1.00 91.12 186 LYS A O 1
ATOM 1534 N N . GLU A 1 187 ? -53.012 22.763 45.777 1.00 88.75 187 GLU A N 1
ATOM 1535 C CA . GLU A 1 187 ? -52.369 22.270 44.559 1.00 88.75 187 GLU A CA 1
ATOM 1536 C C . GLU A 1 187 ? -52.512 23.275 43.407 1.00 88.75 187 GLU A C 1
ATOM 1538 O O . GLU A 1 187 ? -51.525 23.664 42.773 1.00 88.75 187 GLU A O 1
ATOM 1543 N N . ARG A 1 188 ? -53.721 23.802 43.192 1.00 91.25 188 ARG A N 1
ATOM 1544 C CA . ARG A 1 188 ? -54.007 24.793 42.150 1.00 91.25 188 ARG A CA 1
ATOM 1545 C C . ARG A 1 188 ? -53.262 26.104 42.390 1.00 91.25 188 ARG A C 1
ATOM 1547 O O . ARG A 1 188 ? -52.797 26.723 41.431 1.00 91.25 188 ARG A O 1
ATOM 1554 N N . ALA A 1 189 ? -53.089 26.526 43.641 1.00 89.81 189 ALA A N 1
ATOM 1555 C CA . ALA A 1 189 ? -52.278 27.683 44.008 1.00 89.81 189 ALA A CA 1
ATOM 1556 C C . ALA A 1 189 ? -50.788 27.442 43.726 1.00 89.81 189 ALA A C 1
ATOM 1558 O O . ALA A 1 189 ? -50.116 28.318 43.171 1.00 89.81 189 ALA A O 1
ATOM 1559 N N . LYS A 1 190 ? -50.270 26.244 44.029 1.00 90.31 190 LYS A N 1
ATOM 1560 C CA . LYS A 1 190 ? -48.892 25.851 43.695 1.00 90.31 190 LYS A CA 1
ATOM 1561 C C . LYS A 1 190 ? -48.676 25.837 42.177 1.00 90.31 190 LYS A C 1
ATOM 1563 O O . LYS A 1 190 ? -47.698 26.413 41.698 1.00 90.31 190 LYS A O 1
ATOM 1568 N N . ALA A 1 191 ? -49.630 25.297 41.419 1.00 86.25 191 ALA A N 1
ATOM 1569 C CA . ALA A 1 191 ? -49.622 25.316 39.959 1.00 86.25 191 ALA A CA 1
ATOM 1570 C C . ALA A 1 191 ? -49.677 26.748 39.390 1.00 86.25 191 ALA A C 1
ATOM 1572 O O . ALA A 1 191 ? -48.936 27.078 38.462 1.00 86.25 191 ALA A O 1
ATOM 1573 N N . ARG A 1 192 ? -50.494 27.642 39.969 1.00 89.44 192 ARG A N 1
ATOM 1574 C CA . ARG A 1 192 ? -50.546 29.065 39.580 1.00 89.44 192 ARG A CA 1
ATOM 1575 C C . ARG A 1 192 ? -49.215 29.776 39.825 1.00 89.44 192 ARG A C 1
ATOM 1577 O O . ARG A 1 192 ? -48.726 30.434 38.910 1.00 89.44 192 ARG A O 1
ATOM 1584 N N . ARG A 1 193 ? -48.592 29.589 40.996 1.00 87.69 193 ARG A N 1
ATOM 1585 C CA . ARG A 1 193 ? -47.265 30.154 41.315 1.00 87.69 193 ARG A CA 1
ATOM 1586 C C . ARG A 1 193 ? -46.178 29.638 40.371 1.00 87.69 193 ARG A C 1
ATOM 1588 O O . ARG A 1 193 ? -45.348 30.417 39.910 1.00 87.69 193 ARG A O 1
ATOM 1595 N N . ALA A 1 194 ? -46.196 28.347 40.037 1.00 86.06 194 ALA A N 1
ATOM 1596 C CA . ALA A 1 194 ? -45.273 27.780 39.054 1.00 86.06 194 ALA A CA 1
ATOM 1597 C C . ALA A 1 194 ? -45.474 28.401 37.660 1.00 86.06 194 ALA A C 1
ATOM 1599 O O . ALA A 1 194 ? -44.505 28.782 37.002 1.00 86.06 194 ALA A O 1
ATOM 1600 N N . ARG A 1 195 ? -46.730 28.582 37.232 1.00 88.50 195 ARG A N 1
ATOM 1601 C CA . ARG A 1 195 ? -47.066 29.211 35.947 1.00 88.50 195 ARG A CA 1
ATOM 1602 C C . ARG A 1 195 ? -46.682 30.693 35.894 1.00 88.50 195 ARG A C 1
ATOM 1604 O O . ARG A 1 195 ? -46.262 31.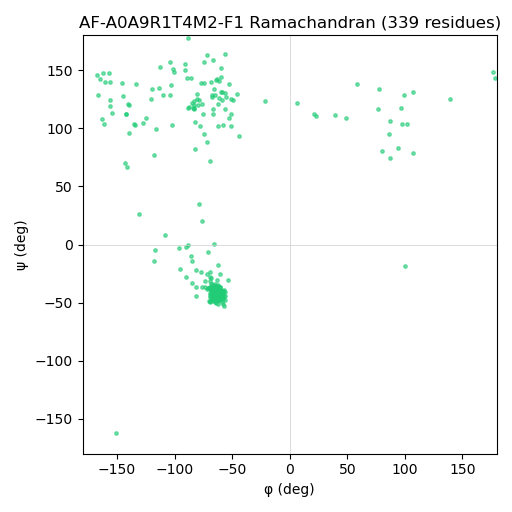166 34.841 1.00 88.50 195 ARG A O 1
ATOM 1611 N N . GLU A 1 196 ? -46.799 31.421 37.001 1.00 85.31 196 GLU A N 1
ATOM 1612 C CA . GLU A 1 196 ? -46.358 32.817 37.100 1.00 85.31 196 GLU A CA 1
ATOM 1613 C C . GLU A 1 196 ? -44.831 32.934 37.032 1.00 85.31 196 GLU A C 1
ATOM 1615 O O . GLU A 1 196 ? -44.323 33.709 36.225 1.00 85.31 196 GLU A O 1
ATOM 1620 N N . ARG A 1 197 ? -44.094 32.085 37.764 1.00 88.38 197 ARG A N 1
ATOM 1621 C CA . ARG A 1 197 ? -42.625 31.993 37.658 1.00 88.38 197 ARG A CA 1
ATOM 1622 C C . ARG A 1 197 ? -42.175 31.664 36.235 1.00 88.38 197 ARG A C 1
ATOM 1624 O O . ARG A 1 197 ? -41.236 32.270 35.728 1.00 88.38 197 ARG A O 1
ATOM 1631 N N . ALA A 1 198 ? -42.873 30.752 35.557 1.00 83.31 198 ALA A N 1
ATOM 1632 C CA . ALA A 1 198 ? -42.599 30.441 34.157 1.00 83.31 198 ALA A CA 1
ATOM 1633 C C . ALA A 1 198 ? -42.858 31.644 33.226 1.00 83.31 198 ALA A C 1
ATOM 1635 O O . ALA A 1 198 ? -42.094 31.862 32.286 1.00 83.31 198 ALA A O 1
ATOM 1636 N N . ARG A 1 199 ? -43.894 32.458 33.487 1.00 90.44 199 ARG A N 1
ATOM 1637 C CA . ARG A 1 199 ? -44.162 33.697 32.732 1.00 90.44 199 ARG A CA 1
ATOM 1638 C C . ARG A 1 199 ? -43.115 34.779 32.990 1.00 90.44 199 ARG A C 1
ATOM 1640 O O . ARG A 1 199 ? -42.662 35.381 32.023 1.00 90.44 199 ARG A O 1
ATOM 1647 N N . GLN A 1 200 ? -42.705 34.988 34.242 1.00 86.56 200 GLN A N 1
ATOM 1648 C CA . GLN A 1 200 ? -41.639 35.932 34.600 1.00 86.56 200 GLN A CA 1
ATOM 1649 C C . GLN A 1 200 ? -40.319 35.543 33.925 1.00 86.56 200 GLN A C 1
ATOM 1651 O O . GLN A 1 200 ? -39.738 36.362 33.222 1.00 86.56 200 GLN A O 1
ATOM 1656 N N . LYS A 1 201 ? -39.926 34.263 34.001 1.00 88.94 201 LYS A N 1
ATOM 1657 C CA . LYS A 1 201 ? -38.733 33.745 33.310 1.00 88.94 201 LYS A CA 1
ATOM 1658 C C . LYS A 1 201 ? -38.821 33.898 31.787 1.00 88.94 201 LYS A C 1
ATOM 1660 O O . LYS A 1 201 ? -37.821 34.176 31.132 1.00 88.94 201 LYS A O 1
ATOM 1665 N N . LYS A 1 202 ? -40.012 33.726 31.201 1.00 89.38 202 LYS A N 1
ATOM 1666 C CA . LYS A 1 202 ? -40.228 33.954 29.763 1.00 89.38 202 LYS A CA 1
ATOM 1667 C C . LYS A 1 202 ? -40.065 35.433 29.390 1.00 89.38 202 LYS A C 1
ATOM 1669 O O . LYS A 1 202 ? -39.450 35.710 28.366 1.00 89.38 202 LYS A O 1
ATOM 1674 N N . LEU A 1 203 ? -40.590 36.355 30.199 1.00 87.75 203 LEU A N 1
ATOM 1675 C CA . LEU A 1 203 ? -40.466 37.798 29.971 1.00 87.75 203 LEU A CA 1
ATOM 1676 C C . LEU A 1 203 ? -39.018 38.279 30.153 1.00 87.75 203 LEU A C 1
ATOM 1678 O O . LEU A 1 203 ? -38.530 39.058 29.344 1.00 87.75 203 LEU A O 1
ATOM 1682 N N . GLU A 1 204 ? -38.315 37.773 31.164 1.00 84.88 204 GLU A N 1
ATOM 1683 C CA . GLU A 1 204 ? -36.895 38.059 31.393 1.00 84.88 204 GLU A CA 1
ATOM 1684 C C . GLU A 1 204 ? -36.028 37.553 30.233 1.00 84.88 204 GLU A C 1
ATOM 1686 O O . GLU A 1 204 ? -35.205 38.295 29.706 1.00 84.88 204 GLU A O 1
ATOM 1691 N N . ARG A 1 205 ? -36.275 36.324 29.753 1.00 86.50 205 ARG A N 1
ATOM 1692 C CA . ARG A 1 205 ? -35.605 35.793 28.556 1.00 86.50 205 ARG A CA 1
ATOM 1693 C C . ARG A 1 205 ? -35.894 36.644 27.317 1.00 86.50 205 ARG A C 1
ATOM 1695 O O . ARG A 1 205 ? -35.000 36.832 26.502 1.00 86.50 205 ARG A O 1
ATOM 1702 N N . GLN A 1 206 ? -37.117 37.157 27.172 1.00 85.56 206 GLN A N 1
ATOM 1703 C CA . GLN A 1 206 ? -37.470 38.059 26.074 1.00 85.56 206 GLN A CA 1
ATOM 1704 C C . GLN A 1 206 ? -36.727 39.400 26.178 1.00 85.56 206 GLN A C 1
ATOM 1706 O O . GLN A 1 206 ? -36.204 39.858 25.169 1.00 85.56 206 GLN A O 1
ATOM 1711 N N . GLN A 1 207 ? -36.609 39.989 27.374 1.00 83.50 207 GLN A N 1
ATOM 1712 C CA . GLN A 1 207 ? -35.805 41.201 27.588 1.00 83.50 207 GLN A CA 1
ATOM 1713 C C . GLN A 1 207 ? -34.315 40.963 27.325 1.00 83.50 207 GLN A C 1
ATOM 1715 O O . GLN A 1 207 ? -33.695 41.769 26.646 1.00 83.50 207 GLN A O 1
ATOM 1720 N N . GLN A 1 208 ? -33.741 39.845 27.785 1.00 79.88 208 GLN A N 1
ATOM 1721 C CA . GLN A 1 208 ? -32.351 39.492 27.468 1.00 79.88 208 GLN A CA 1
ATOM 1722 C C . GLN A 1 208 ? -32.137 39.316 25.963 1.00 79.88 208 GLN A C 1
ATOM 1724 O O . G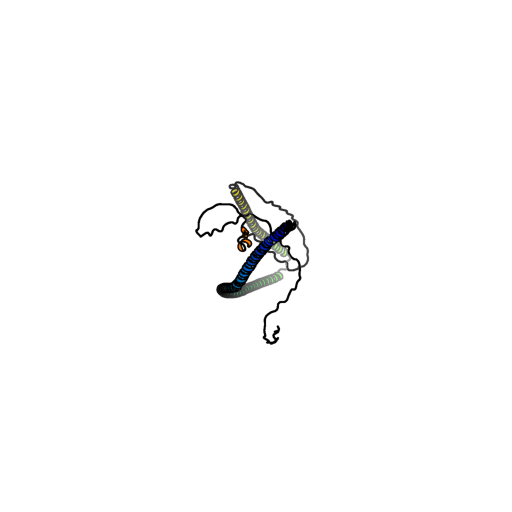LN A 1 208 ? -31.110 39.729 25.435 1.00 79.88 208 GLN A O 1
ATOM 1729 N N . GLN A 1 209 ? -33.103 38.728 25.255 1.00 79.06 209 GLN A N 1
ATOM 1730 C CA . GLN A 1 209 ? -33.039 38.593 23.802 1.00 79.06 209 GLN A CA 1
ATOM 1731 C C . GLN A 1 209 ? -33.156 39.959 23.105 1.00 79.06 209 GLN A C 1
ATOM 1733 O O . GLN A 1 209 ? -32.484 40.188 22.107 1.00 79.06 209 GLN A O 1
ATOM 1738 N N . GLN A 1 210 ? -33.939 40.887 23.661 1.00 74.31 210 GLN A N 1
ATOM 1739 C CA . GLN A 1 210 ? -34.042 42.265 23.178 1.00 74.31 210 GLN A CA 1
ATOM 1740 C C . GLN A 1 210 ? -32.762 43.071 23.452 1.00 74.31 210 GLN A C 1
ATOM 1742 O O . GLN A 1 210 ? -32.329 43.787 22.566 1.00 74.31 210 GLN A O 1
ATOM 1747 N N . GLN A 1 211 ? -32.090 42.867 24.592 1.00 72.62 211 GLN A N 1
ATOM 1748 C CA . GLN A 1 211 ? -30.760 43.431 24.872 1.00 72.62 211 GLN A CA 1
ATOM 1749 C C . GLN A 1 211 ? -29.663 42.832 23.981 1.00 72.62 211 GLN A C 1
ATOM 1751 O O . GLN A 1 211 ? -28.733 43.533 23.605 1.00 72.62 211 GLN A O 1
ATOM 1756 N N . GLN A 1 212 ? -29.753 41.546 23.618 1.00 66.38 212 GLN A N 1
ATOM 1757 C CA . GLN A 1 212 ? -28.840 40.934 22.643 1.00 66.38 212 GLN A CA 1
ATOM 1758 C C . GLN A 1 212 ? -29.065 41.487 21.231 1.00 66.38 212 GLN A C 1
ATOM 1760 O O . GLN A 1 212 ? -28.098 41.717 20.513 1.00 66.38 212 GLN A O 1
ATOM 1765 N N . LEU A 1 213 ? -30.322 41.744 20.853 1.00 57.88 213 LEU A N 1
ATOM 1766 C CA . LEU A 1 213 ? -30.658 42.439 19.608 1.00 57.88 213 LEU A CA 1
ATOM 1767 C C . LEU A 1 213 ? -30.210 43.910 19.647 1.00 57.88 213 LEU A C 1
ATOM 1769 O O . LEU A 1 213 ? -29.644 44.377 18.666 1.00 57.88 213 LEU A O 1
ATOM 1773 N N . GLU A 1 214 ? -30.371 44.609 20.778 1.00 55.31 214 GLU A N 1
ATOM 1774 C CA . GLU A 1 214 ? -29.890 45.986 20.968 1.00 55.31 214 GLU A CA 1
ATOM 1775 C C . GLU A 1 214 ? -28.354 46.073 20.933 1.00 55.31 214 GLU A C 1
ATOM 1777 O O . GLU A 1 214 ? -27.799 46.951 20.271 1.00 55.31 214 GLU A O 1
ATOM 1782 N N . GLY A 1 215 ? -27.659 45.109 21.547 1.00 55.19 215 GLY A N 1
ATOM 1783 C CA . GLY A 1 215 ? -26.200 44.985 21.514 1.00 55.19 215 GLY A CA 1
ATOM 1784 C C . GLY A 1 215 ? -25.635 44.600 20.142 1.00 55.19 215 GLY A C 1
ATOM 1785 O O . GLY A 1 215 ? -24.492 44.935 19.843 1.00 55.19 215 GLY A O 1
ATOM 1786 N N . GLN A 1 216 ? -26.433 43.955 19.284 1.00 50.53 216 GLN A N 1
ATOM 1787 C CA . GLN A 1 216 ? -26.106 43.768 17.866 1.00 50.53 216 GLN A CA 1
ATOM 1788 C C . GLN A 1 216 ? -26.441 45.008 17.013 1.00 50.53 216 GLN A C 1
ATOM 1790 O O . GLN A 1 216 ? -25.831 45.192 15.965 1.00 50.53 216 GLN A O 1
ATOM 1795 N N . THR A 1 217 ? -27.337 45.903 17.453 1.00 43.28 217 THR A N 1
ATOM 1796 C CA . THR A 1 217 ? -27.642 47.161 16.738 1.00 43.28 217 THR A CA 1
ATOM 1797 C C . THR A 1 217 ? -26.717 48.346 17.047 1.00 43.28 217 THR A C 1
ATOM 1799 O O . THR A 1 217 ? -26.775 49.328 16.309 1.00 43.28 217 THR A O 1
ATOM 1802 N N . GLU A 1 218 ? -25.830 48.288 18.050 1.00 43.56 218 GLU A N 1
ATOM 1803 C CA . GLU A 1 218 ? -24.860 49.376 18.316 1.00 43.56 218 GLU A CA 1
ATOM 1804 C C . GLU A 1 218 ? -23.458 49.185 17.703 1.00 43.56 218 GLU A C 1
ATOM 1806 O O . GLU A 1 218 ? -22.646 50.109 17.748 1.00 43.56 218 GLU A O 1
ATOM 1811 N N . LEU A 1 219 ? -23.165 48.061 17.037 1.00 46.78 219 LEU A N 1
ATOM 1812 C CA . LEU A 1 219 ? -21.902 47.874 16.308 1.00 46.78 219 LEU A CA 1
ATOM 1813 C C . LEU A 1 219 ? -22.081 47.075 15.006 1.00 46.78 219 LEU A C 1
ATOM 1815 O O . LEU A 1 219 ? -21.549 45.979 14.886 1.00 46.78 219 LEU A O 1
ATOM 1819 N N . GLU A 1 220 ? -22.732 47.646 13.984 1.00 34.06 220 GLU A N 1
ATOM 1820 C CA . GLU A 1 220 ? -22.389 47.271 12.602 1.00 34.06 220 GLU A CA 1
ATOM 1821 C C . GLU A 1 220 ? -22.734 48.337 11.545 1.00 34.06 220 GLU A C 1
ATOM 1823 O O . GLU A 1 220 ? -23.867 48.792 11.391 1.00 34.06 220 GLU A O 1
ATOM 1828 N N . ARG A 1 221 ? -21.705 48.723 10.782 1.00 32.31 221 ARG A N 1
ATOM 1829 C CA . ARG A 1 221 ? -21.749 49.550 9.567 1.00 32.31 221 ARG A CA 1
ATOM 1830 C C . ARG A 1 221 ? -21.926 48.613 8.354 1.00 32.31 221 ARG A C 1
ATOM 1832 O O . ARG A 1 221 ? -21.331 47.543 8.355 1.00 32.31 221 ARG A O 1
ATOM 1839 N N . PRO A 1 222 ? -22.684 48.987 7.304 1.00 42.56 222 PRO A N 1
ATOM 1840 C CA . PRO A 1 222 ? -23.335 48.015 6.423 1.00 42.56 222 PRO A CA 1
ATOM 1841 C C . PRO A 1 222 ? -22.486 47.609 5.211 1.00 42.56 222 PRO A C 1
ATOM 1843 O O . PRO A 1 222 ? -21.812 48.468 4.639 1.00 42.56 222 PRO A O 1
ATOM 1846 N N . GLN A 1 223 ? -22.659 46.376 4.705 1.00 34.00 223 GLN A N 1
ATOM 1847 C CA . GLN A 1 223 ? -22.715 46.124 3.254 1.00 34.00 223 GLN A CA 1
ATOM 1848 C C . GLN A 1 223 ? -23.319 44.764 2.832 1.00 34.00 223 GLN A C 1
ATOM 1850 O O . GLN A 1 223 ? -22.688 43.723 2.906 1.00 34.00 223 GLN A O 1
ATOM 1855 N N . ARG A 1 224 ? -24.528 44.903 2.275 1.00 30.98 224 ARG A N 1
ATOM 1856 C CA . ARG A 1 224 ? -25.200 44.247 1.135 1.00 30.98 224 ARG A CA 1
ATOM 1857 C C . ARG A 1 224 ? -25.446 42.718 1.051 1.00 30.98 224 ARG A C 1
ATOM 1859 O O . ARG A 1 224 ? -24.558 41.922 1.317 1.00 30.98 224 ARG A O 1
ATOM 1866 N N . PRO A 1 225 ? -26.658 42.338 0.578 1.00 45.59 225 PRO A N 1
ATOM 1867 C CA . PRO A 1 225 ? -27.247 41.011 0.718 1.00 45.59 225 PRO A CA 1
ATOM 1868 C C . PRO A 1 225 ? -27.181 40.188 -0.575 1.00 45.59 225 PRO A C 1
ATOM 1870 O O . PRO A 1 225 ? -27.189 40.750 -1.668 1.00 45.59 225 PRO A O 1
ATOM 1873 N N . ASP A 1 226 ? -27.248 38.866 -0.441 1.00 36.16 226 ASP A N 1
ATOM 1874 C CA . ASP A 1 226 ? -27.934 38.029 -1.425 1.00 36.16 226 ASP A CA 1
ATOM 1875 C C . ASP A 1 226 ? -28.259 36.660 -0.816 1.00 36.16 226 ASP A C 1
ATOM 1877 O O . ASP A 1 226 ? -27.376 35.816 -0.663 1.00 36.16 226 ASP A O 1
ATOM 1881 N N . LYS A 1 227 ? -29.530 36.436 -0.456 1.00 45.06 227 LYS A N 1
ATOM 1882 C CA . LYS A 1 227 ? -30.366 35.365 -1.027 1.00 45.06 227 LYS A CA 1
ATOM 1883 C C . LYS A 1 227 ? -31.745 35.296 -0.370 1.00 45.06 227 LYS A C 1
ATOM 1885 O O . LYS A 1 227 ? -31.961 35.675 0.774 1.00 45.06 227 LYS A O 1
ATOM 1890 N N . LEU A 1 228 ? -32.671 34.880 -1.219 1.00 38.94 228 LEU A N 1
ATOM 1891 C CA . LEU A 1 228 ? -34.116 35.016 -1.181 1.00 38.94 228 LEU A CA 1
ATOM 1892 C C . LEU A 1 228 ? -34.752 33.898 -0.337 1.00 38.94 228 LEU A C 1
ATOM 1894 O O . LEU A 1 228 ? -34.600 32.725 -0.670 1.00 38.94 228 LEU A O 1
ATOM 1898 N N . ASP A 1 229 ? -35.497 34.265 0.706 1.00 39.47 229 ASP A N 1
ATOM 1899 C CA . ASP A 1 229 ? -36.363 33.358 1.468 1.00 39.47 229 ASP A CA 1
ATOM 1900 C C . ASP A 1 229 ? -37.716 33.202 0.757 1.00 39.47 229 ASP A C 1
ATOM 1902 O O . ASP A 1 229 ? -38.438 34.184 0.565 1.00 39.47 229 ASP A O 1
ATOM 1906 N N . LEU A 1 230 ? -38.108 31.966 0.432 1.00 42.09 230 LEU A N 1
ATOM 1907 C CA . LEU A 1 230 ? -39.502 31.621 0.145 1.00 42.09 230 LEU A CA 1
ATOM 1908 C C . LEU A 1 230 ? -40.010 30.627 1.188 1.00 42.09 230 LEU A C 1
ATOM 1910 O O . LEU A 1 230 ? -39.805 29.419 1.110 1.00 42.09 230 LEU A O 1
ATOM 1914 N N . LYS A 1 231 ? -40.735 31.175 2.159 1.00 37.72 231 LYS A N 1
ATOM 1915 C CA . LYS A 1 231 ? -41.579 30.443 3.095 1.00 37.72 231 LYS A CA 1
ATOM 1916 C C . LYS A 1 231 ? -42.954 30.280 2.455 1.00 37.72 231 LYS A C 1
ATOM 1918 O O . LYS A 1 231 ? -43.643 31.272 2.224 1.00 37.72 231 LYS A O 1
ATOM 1923 N N . VAL A 1 232 ? -43.379 29.044 2.218 1.00 32.38 232 VAL A N 1
ATOM 1924 C CA . VAL A 1 232 ? -44.786 28.735 1.959 1.00 32.38 232 VAL A CA 1
ATOM 1925 C C . VAL A 1 232 ? -45.256 27.755 3.020 1.00 32.38 232 VAL A C 1
ATOM 1927 O O . VAL A 1 232 ? -44.648 26.722 3.273 1.00 32.38 232 VAL A O 1
ATOM 1930 N N . SER A 1 233 ? -46.332 28.156 3.679 1.00 36.75 233 SER A N 1
ATOM 1931 C CA . SER A 1 233 ? -47.013 27.453 4.752 1.00 36.75 233 SER A CA 1
ATOM 1932 C C . SER A 1 233 ? -48.388 27.061 4.242 1.00 36.75 233 SER A C 1
ATOM 1934 O O . SER A 1 233 ? -49.074 27.915 3.690 1.00 36.75 233 SER A O 1
ATOM 1936 N N . TYR A 1 234 ? -48.807 25.818 4.481 1.00 35.09 234 TYR A N 1
ATOM 1937 C CA . TYR A 1 234 ? -50.223 25.467 4.541 1.00 35.09 234 TYR A CA 1
ATOM 1938 C C . TYR A 1 234 ? -50.443 24.429 5.643 1.00 35.09 234 TYR A C 1
ATOM 1940 O O . TYR A 1 234 ? -50.013 23.283 5.544 1.00 35.09 234 TYR A O 1
ATOM 1948 N N . ASP A 1 235 ? -51.148 24.852 6.687 1.00 37.69 235 ASP A N 1
ATOM 1949 C CA . ASP A 1 235 ? -51.885 23.978 7.592 1.00 37.69 235 ASP A CA 1
ATOM 1950 C C . ASP A 1 235 ? -53.008 23.252 6.837 1.00 37.69 235 ASP A C 1
ATOM 1952 O O . ASP A 1 235 ? -53.738 23.888 6.070 1.00 37.69 235 ASP A O 1
ATOM 1956 N N . ARG A 1 236 ? -53.266 21.979 7.172 1.00 33.56 236 ARG A N 1
ATOM 1957 C CA . ARG A 1 236 ? -54.639 21.488 7.390 1.00 33.56 236 ARG A CA 1
ATOM 1958 C C . ARG A 1 236 ? -54.694 20.176 8.174 1.00 33.56 236 ARG A C 1
ATOM 1960 O O . ARG A 1 236 ? -53.821 19.324 8.122 1.00 33.56 236 ARG A O 1
ATOM 1967 N N . LYS A 1 237 ? -55.778 20.090 8.939 1.00 35.62 237 LYS A N 1
ATOM 1968 C CA . LYS A 1 237 ? -56.100 19.172 10.032 1.00 35.62 237 LYS A CA 1
ATOM 1969 C C . LYS A 1 237 ? -57.049 18.065 9.546 1.00 35.62 237 LYS A C 1
ATOM 1971 O O . LYS A 1 237 ? -57.966 18.374 8.792 1.00 35.62 237 LYS A O 1
ATOM 1976 N N . SER A 1 238 ? -56.955 16.896 10.194 1.00 35.44 238 SER A N 1
ATOM 1977 C CA . SER A 1 238 ? -58.066 16.019 10.637 1.00 35.44 238 SER A CA 1
ATOM 1978 C C . SER A 1 238 ? -58.352 14.695 9.892 1.00 35.44 238 SER A C 1
ATOM 1980 O O . SER A 1 238 ? -58.618 14.692 8.697 1.00 35.44 238 SER A O 1
ATOM 1982 N N . ARG A 1 239 ? -58.491 13.644 10.733 1.00 34.91 239 ARG A N 1
ATOM 1983 C CA . ARG A 1 239 ? -59.301 12.399 10.646 1.00 34.91 239 ARG A CA 1
ATOM 1984 C C . ARG A 1 239 ? -58.727 11.151 9.936 1.00 34.91 239 ARG A C 1
ATOM 1986 O O . ARG A 1 239 ? -58.761 11.038 8.723 1.00 34.91 239 ARG A O 1
ATOM 1993 N N . ASN A 1 240 ? -58.354 10.164 10.763 1.00 37.56 240 ASN A N 1
ATOM 1994 C CA . ASN A 1 240 ? -58.266 8.712 10.474 1.00 37.56 240 ASN A CA 1
ATOM 1995 C C . ASN A 1 240 ? -59.678 8.109 10.217 1.00 37.56 240 ASN A C 1
ATOM 1997 O O . ASN A 1 240 ? -60.634 8.728 10.707 1.00 37.56 240 ASN A O 1
ATOM 2001 N N . PRO A 1 241 ? -59.869 6.941 9.529 1.00 48.38 241 PRO A N 1
ATOM 2002 C CA . PRO A 1 241 ? -59.308 5.615 9.910 1.00 48.38 241 PRO A CA 1
ATOM 2003 C C . PRO A 1 241 ? -59.043 4.623 8.720 1.00 48.38 241 PRO A C 1
ATOM 2005 O O . PRO A 1 241 ? -58.946 5.079 7.587 1.00 48.38 241 PRO A O 1
ATOM 2008 N N . PRO A 1 242 ? -58.887 3.290 8.928 1.00 53.44 242 PRO A N 1
ATOM 2009 C CA . PRO A 1 242 ? -57.620 2.573 9.129 1.00 53.44 242 PRO A CA 1
ATOM 2010 C C . PRO A 1 242 ? -57.264 1.600 7.975 1.00 53.44 242 PRO A C 1
ATOM 2012 O O . PRO A 1 242 ? -58.151 1.010 7.361 1.00 53.44 242 PRO A O 1
ATOM 2015 N N . GLN A 1 243 ? -55.977 1.325 7.736 1.00 32.66 243 GLN A N 1
ATOM 2016 C CA . GLN A 1 243 ? -55.567 0.155 6.946 1.00 32.66 243 GLN A CA 1
ATOM 2017 C C . GLN A 1 243 ? -54.249 -0.430 7.481 1.00 32.66 243 GLN A C 1
ATOM 2019 O O . GLN A 1 243 ? -53.380 0.305 7.937 1.00 32.66 243 GLN A O 1
ATOM 2024 N N . PHE A 1 244 ? -54.204 -1.764 7.521 1.00 38.50 244 PHE A N 1
ATOM 2025 C CA . PHE A 1 244 ? -53.224 -2.656 8.159 1.00 38.50 244 PHE A CA 1
ATOM 2026 C C . PHE A 1 244 ? -51.754 -2.452 7.714 1.00 38.50 244 PHE A C 1
ATOM 2028 O O . PHE A 1 244 ? -51.522 -1.807 6.694 1.00 38.50 244 PHE A O 1
ATOM 2035 N N . PRO A 1 245 ? -50.772 -2.991 8.472 1.00 45.94 245 PRO A N 1
ATOM 2036 C CA . PRO A 1 245 ? -49.369 -2.601 8.391 1.00 45.94 245 PRO A CA 1
ATOM 2037 C C . PRO A 1 245 ? -48.613 -3.372 7.303 1.00 45.94 245 PRO A C 1
ATOM 2039 O O . PRO A 1 245 ? -48.822 -4.573 7.143 1.00 45.94 245 PRO A O 1
ATOM 2042 N N . ASP A 1 246 ? -47.691 -2.687 6.627 1.00 40.44 246 ASP A N 1
ATOM 2043 C CA . ASP A 1 246 ? -46.636 -3.291 5.806 1.00 40.44 246 ASP A CA 1
ATOM 2044 C C . ASP A 1 246 ? -45.272 -2.869 6.395 1.00 40.44 246 ASP A C 1
ATOM 2046 O O . ASP A 1 246 ? -45.135 -1.702 6.787 1.00 40.44 246 ASP A O 1
ATOM 2050 N N . PRO A 1 247 ? -44.303 -3.786 6.576 1.00 51.75 247 PRO A N 1
ATOM 2051 C CA . PRO A 1 247 ? -43.047 -3.507 7.254 1.00 51.75 247 PRO A CA 1
ATOM 2052 C C . PRO A 1 247 ? -41.954 -3.044 6.274 1.00 51.75 247 PRO A C 1
ATOM 2054 O O . PRO A 1 247 ? -41.945 -3.417 5.108 1.00 51.75 247 PRO A O 1
ATOM 2057 N N . GLU A 1 248 ? -40.988 -2.299 6.820 1.00 42.72 248 GLU A N 1
ATOM 2058 C CA . GLU A 1 248 ? -39.688 -1.932 6.226 1.00 42.72 248 GLU A CA 1
ATOM 2059 C C . GLU A 1 248 ? -39.671 -0.764 5.222 1.00 42.72 248 GLU A C 1
ATOM 2061 O O . GLU A 1 248 ? -39.511 -0.933 4.017 1.00 42.72 248 GLU A O 1
ATOM 2066 N N . GLU A 1 249 ? -39.678 0.461 5.763 1.00 39.03 249 GLU A N 1
ATOM 2067 C CA . GLU A 1 249 ? -39.105 1.631 5.092 1.00 39.03 249 GLU A CA 1
ATOM 2068 C C . GLU A 1 249 ? -37.831 2.073 5.834 1.00 39.03 249 GLU A C 1
ATOM 2070 O O . GLU A 1 249 ? -37.786 2.198 7.061 1.00 39.03 249 GLU A O 1
ATOM 2075 N N . ILE A 1 250 ? -36.766 2.224 5.054 1.00 44.75 250 ILE A N 1
ATOM 2076 C CA . ILE A 1 250 ? -35.396 2.542 5.450 1.00 44.75 250 ILE A CA 1
ATOM 2077 C C . ILE A 1 250 ? -35.366 3.906 6.150 1.00 44.75 250 ILE A C 1
ATOM 2079 O O . ILE A 1 250 ? -35.802 4.910 5.592 1.00 44.75 250 ILE A O 1
ATOM 2083 N N . GLN A 1 251 ? -34.811 3.950 7.365 1.00 36.47 251 GLN A N 1
ATOM 2084 C CA . GLN A 1 251 ? -34.505 5.195 8.071 1.00 36.47 251 GLN A CA 1
ATOM 2085 C C . GLN A 1 251 ? -33.477 6.004 7.267 1.00 36.47 251 GLN A C 1
ATOM 2087 O O . GLN A 1 251 ? -32.282 5.710 7.294 1.00 36.47 251 GLN A O 1
ATOM 2092 N N . VAL A 1 252 ? -33.940 7.035 6.559 1.00 36.28 252 VAL A N 1
ATOM 2093 C CA . VAL A 1 252 ? -33.092 8.135 6.094 1.00 36.28 252 VAL A CA 1
ATOM 2094 C C . VAL A 1 252 ? -32.873 9.044 7.301 1.00 36.28 252 VAL A C 1
ATOM 2096 O O . VAL A 1 252 ? -33.775 9.766 7.720 1.00 36.28 252 VAL A O 1
ATOM 2099 N N . LEU A 1 253 ? -31.697 8.920 7.914 1.00 39.75 253 LEU A N 1
ATOM 2100 C CA . LEU A 1 253 ? -31.230 9.822 8.961 1.00 39.75 253 LEU A CA 1
ATOM 2101 C C . LEU A 1 253 ? -31.004 11.222 8.379 1.00 39.75 253 LEU A C 1
ATOM 2103 O O . LEU A 1 253 ? -30.397 11.372 7.322 1.00 39.75 253 LEU A O 1
ATOM 2107 N N . GLU A 1 254 ? -31.504 12.217 9.107 1.00 34.97 254 GLU A N 1
ATOM 2108 C CA . GLU A 1 254 ? -31.264 13.644 8.908 1.00 34.97 254 GLU A CA 1
ATOM 2109 C C . GLU A 1 254 ? -29.762 13.966 8.994 1.00 34.97 254 GLU A C 1
ATOM 2111 O O . GLU A 1 254 ? -29.083 13.567 9.944 1.00 34.97 254 GLU A O 1
ATOM 2116 N N . ASP A 1 255 ? -29.261 14.715 8.008 1.00 34.22 255 ASP A N 1
ATOM 2117 C CA . ASP A 1 255 ? -27.905 15.262 7.969 1.00 34.22 255 ASP A CA 1
ATOM 2118 C C . ASP A 1 255 ? -27.702 16.337 9.056 1.00 34.22 255 ASP A C 1
ATOM 2120 O O . ASP A 1 255 ? -28.444 17.326 9.092 1.00 34.22 255 ASP A O 1
ATOM 2124 N N . PRO A 1 256 ? -26.667 16.231 9.910 1.00 42.34 256 PRO A N 1
ATOM 2125 C CA . PRO A 1 256 ? -26.127 17.389 10.597 1.00 42.34 256 PRO A CA 1
ATOM 2126 C C . PRO A 1 256 ? -25.136 18.118 9.679 1.00 42.34 256 PRO A C 1
ATOM 2128 O O . PRO A 1 256 ? -24.080 17.599 9.319 1.00 42.34 256 PRO A O 1
ATOM 2131 N N . GLU A 1 257 ? -25.490 19.355 9.343 1.00 45.00 257 GLU A N 1
ATOM 2132 C CA . GLU A 1 257 ? -24.611 20.389 8.799 1.00 45.00 257 GLU A CA 1
ATOM 2133 C C . GLU A 1 257 ? -23.351 20.544 9.670 1.00 45.00 257 GLU A C 1
ATOM 2135 O O . GLU A 1 257 ? -23.380 21.190 10.718 1.00 45.00 257 GLU A O 1
ATOM 2140 N N . ASP A 1 258 ? -22.232 19.976 9.223 1.00 34.88 258 ASP A N 1
ATOM 2141 C CA . ASP A 1 258 ? -20.901 20.384 9.663 1.00 34.88 258 ASP A CA 1
ATOM 2142 C C . ASP A 1 258 ? -19.979 20.388 8.439 1.00 34.88 258 ASP A C 1
ATOM 2144 O O . ASP A 1 258 ? -19.481 19.367 7.959 1.00 34.88 258 ASP A O 1
ATOM 2148 N N . ASN A 1 259 ? -19.844 21.586 7.878 1.00 45.00 259 ASN A N 1
ATOM 2149 C CA . ASN A 1 259 ? -19.132 21.921 6.656 1.00 45.00 259 ASN A CA 1
ATOM 2150 C C . ASN A 1 259 ? -17.616 21.755 6.871 1.00 45.00 259 ASN A C 1
ATOM 2152 O O . ASN A 1 259 ? -16.869 22.722 7.006 1.00 45.00 259 ASN A O 1
ATOM 2156 N N . ARG A 1 260 ? -17.148 20.506 6.961 1.00 47.75 260 ARG A N 1
ATOM 2157 C CA . ARG A 1 260 ? -15.728 20.185 6.832 1.00 47.75 260 ARG A CA 1
ATOM 2158 C C . ARG A 1 260 ? -15.426 20.108 5.352 1.00 47.75 260 ARG A C 1
ATOM 2160 O O . ARG A 1 260 ? -15.803 19.148 4.688 1.00 47.75 260 ARG A O 1
ATOM 2167 N N . GLU A 1 261 ? -14.753 21.142 4.869 1.00 53.25 261 GLU A N 1
ATOM 2168 C CA . GLU A 1 261 ? -14.090 21.210 3.573 1.00 53.25 261 GLU A CA 1
ATOM 2169 C C . GLU A 1 261 ? -13.318 19.905 3.333 1.00 53.25 261 GLU A C 1
ATOM 2171 O O . GLU A 1 261 ? -12.182 19.732 3.778 1.00 53.25 261 GLU A O 1
ATOM 2176 N N . ALA A 1 262 ? -13.957 18.942 2.668 1.00 56.50 262 ALA A N 1
ATOM 2177 C CA . ALA A 1 262 ? -13.272 17.754 2.208 1.00 56.50 262 ALA A CA 1
ATOM 2178 C C . ALA A 1 262 ? -12.204 18.243 1.220 1.00 56.50 262 ALA A C 1
ATOM 2180 O O . ALA A 1 262 ? -12.554 18.918 0.242 1.00 56.50 262 ALA A O 1
ATOM 2181 N N . PRO A 1 263 ? -10.909 17.973 1.465 1.00 66.19 263 PRO A N 1
ATOM 2182 C CA . PRO A 1 263 ? -9.865 18.414 0.560 1.00 66.19 263 PRO A CA 1
ATOM 2183 C C . PRO A 1 263 ? -10.166 17.805 -0.803 1.00 66.19 263 PRO A C 1
ATOM 2185 O O . PRO A 1 263 ? -10.369 16.595 -0.917 1.00 66.19 263 PRO A O 1
ATOM 2188 N N . ASN A 1 264 ? -10.276 18.663 -1.819 1.00 75.56 264 ASN A N 1
ATOM 2189 C CA . ASN A 1 264 ? -10.664 18.255 -3.159 1.00 75.56 264 ASN A CA 1
ATOM 2190 C C . ASN A 1 264 ? -9.741 17.117 -3.600 1.00 75.56 264 ASN A C 1
ATOM 2192 O O . ASN A 1 264 ? -8.554 17.338 -3.836 1.00 75.56 264 ASN A O 1
ATOM 2196 N N . VAL A 1 265 ? -10.281 15.901 -3.683 1.00 74.19 265 VAL A N 1
ATOM 2197 C CA . VAL A 1 265 ? -9.520 14.677 -3.964 1.00 74.19 265 VAL A CA 1
ATOM 2198 C C . VAL A 1 265 ? -8.692 14.832 -5.246 1.00 74.19 265 VAL A C 1
ATOM 2200 O O . VAL A 1 265 ? -7.575 14.327 -5.326 1.00 74.19 265 VAL A O 1
ATOM 2203 N N . ALA A 1 266 ? -9.170 15.637 -6.201 1.00 69.50 266 ALA A N 1
ATOM 2204 C CA . ALA A 1 266 ? -8.443 15.956 -7.423 1.00 69.50 266 ALA A CA 1
ATOM 2205 C C . ALA A 1 266 ? -7.124 16.719 -7.187 1.00 69.50 266 ALA A C 1
ATOM 2207 O O . ALA A 1 266 ? -6.171 16.509 -7.924 1.00 69.50 266 ALA A O 1
ATOM 2208 N N . THR A 1 267 ? -7.019 17.535 -6.133 1.00 74.50 267 THR A N 1
ATOM 2209 C CA . THR A 1 267 ? -5.767 18.230 -5.763 1.00 74.50 267 THR A CA 1
ATOM 2210 C C . THR A 1 267 ? -4.744 17.324 -5.076 1.00 74.50 267 THR A C 1
ATOM 2212 O O . THR A 1 267 ? -3.553 17.614 -5.117 1.00 74.50 267 THR A O 1
ATOM 2215 N N . ILE A 1 268 ? -5.195 16.224 -4.464 1.00 74.88 268 ILE A N 1
ATOM 2216 C CA . ILE A 1 268 ? -4.322 15.222 -3.833 1.00 74.88 268 ILE A CA 1
ATOM 2217 C C . ILE A 1 268 ? -3.759 14.262 -4.891 1.00 74.88 268 ILE A C 1
ATOM 2219 O O . ILE A 1 268 ? -2.610 13.841 -4.792 1.00 74.88 268 ILE A O 1
ATOM 2223 N N . ILE A 1 269 ? -4.566 13.918 -5.899 1.00 75.38 269 ILE A N 1
ATOM 2224 C CA . ILE A 1 269 ? -4.194 12.963 -6.953 1.00 75.38 269 ILE A CA 1
ATOM 2225 C C . ILE A 1 269 ? -3.408 13.645 -8.084 1.00 75.38 269 ILE A C 1
ATOM 2227 O O . ILE A 1 269 ? -2.520 13.019 -8.661 1.00 75.38 269 ILE A O 1
ATOM 2231 N N . ASP A 1 270 ? -3.691 14.916 -8.386 1.00 67.62 270 ASP A N 1
ATOM 2232 C CA . ASP A 1 270 ? -3.024 15.671 -9.448 1.00 67.62 270 ASP A CA 1
ATOM 2233 C C . ASP A 1 270 ? -2.645 17.099 -8.985 1.00 67.62 270 ASP A C 1
ATOM 2235 O O . ASP A 1 270 ? -3.491 17.997 -8.936 1.00 67.62 270 ASP A O 1
ATOM 2239 N N . PRO A 1 271 ? -1.358 17.358 -8.681 1.00 73.25 271 PRO A N 1
ATOM 2240 C CA . PRO A 1 271 ? -0.872 18.678 -8.272 1.00 73.25 271 PRO A CA 1
ATOM 2241 C C . PRO A 1 271 ? -1.042 19.778 -9.333 1.00 73.25 271 PRO A C 1
ATOM 2243 O O . PRO A 1 271 ? -0.970 20.962 -9.004 1.00 73.25 271 PRO A O 1
ATOM 2246 N N . THR A 1 272 ? -1.263 19.422 -10.604 1.00 70.38 272 THR A N 1
ATOM 2247 C CA . THR A 1 272 ? -1.486 20.394 -11.689 1.00 70.38 272 THR A CA 1
ATOM 2248 C C . THR A 1 272 ? -2.944 20.848 -11.791 1.00 70.38 272 THR A C 1
ATOM 2250 O O . THR A 1 272 ? -3.229 21.894 -12.379 1.00 70.38 272 THR A O 1
ATOM 2253 N N . TYR A 1 273 ? -3.861 20.135 -11.129 1.00 68.00 273 TYR A N 1
ATOM 2254 C CA . TYR A 1 273 ? -5.305 20.380 -11.156 1.00 68.00 273 TYR A CA 1
ATOM 2255 C C . TYR A 1 273 ? -5.703 21.779 -10.640 1.00 68.00 273 TYR A C 1
ATOM 2257 O O . TYR A 1 273 ? -6.731 22.330 -11.029 1.00 68.00 273 TYR A O 1
ATOM 2265 N N . GLY A 1 274 ? -4.874 22.394 -9.787 1.00 61.69 274 GLY A N 1
ATOM 2266 C CA . GLY A 1 274 ? -5.092 23.740 -9.240 1.00 61.69 274 GLY A CA 1
ATOM 2267 C C . GLY A 1 274 ? -4.502 24.899 -10.058 1.00 61.69 274 GLY A C 1
ATOM 2268 O O . GLY A 1 274 ? -4.683 26.055 -9.676 1.00 61.69 274 GLY A O 1
ATOM 2269 N N . GLY A 1 275 ? -3.808 24.630 -11.170 1.00 55.56 275 GLY A N 1
ATOM 2270 C CA . GLY A 1 275 ? -2.906 25.578 -11.847 1.00 55.56 275 GLY A CA 1
ATOM 2271 C C . GLY A 1 275 ? -3.520 26.838 -12.478 1.00 55.56 275 GLY A C 1
ATOM 2272 O O . GLY A 1 275 ? -2.784 27.648 -13.035 1.00 55.56 275 GLY A O 1
ATOM 2273 N N . HIS A 1 276 ? -4.837 27.055 -12.393 1.00 52.56 276 HIS A N 1
ATOM 2274 C CA . HIS A 1 276 ? -5.508 28.192 -13.045 1.00 52.56 276 HIS A CA 1
ATOM 2275 C C . HIS A 1 276 ? -6.459 28.988 -12.143 1.00 52.56 276 HIS A C 1
ATOM 2277 O O . HIS A 1 276 ? -7.381 29.645 -12.628 1.00 52.56 276 HIS A O 1
ATOM 2283 N N . ARG A 1 277 ? -6.235 28.995 -10.825 1.00 51.12 277 ARG A N 1
ATOM 2284 C CA . ARG A 1 277 ? -6.867 29.979 -9.935 1.00 51.12 277 ARG A CA 1
ATOM 2285 C C . ARG A 1 277 ? -5.808 30.730 -9.136 1.00 51.12 277 ARG A C 1
ATOM 2287 O O . ARG A 1 277 ? -5.249 30.187 -8.193 1.00 51.12 277 ARG A O 1
ATOM 2294 N N . SER A 1 278 ? -5.639 32.007 -9.496 1.00 41.62 278 SER A N 1
ATOM 2295 C CA . SER A 1 278 ? -4.910 33.086 -8.794 1.00 41.62 278 SER A CA 1
ATOM 2296 C C . SER A 1 278 ? -3.571 33.494 -9.419 1.00 41.62 278 SER A C 1
ATOM 2298 O O . SER A 1 278 ? -2.496 33.205 -8.908 1.00 41.62 278 SER A O 1
ATOM 2300 N N . THR A 1 279 ? -3.638 34.286 -10.490 1.00 45.69 279 THR A N 1
ATOM 2301 C CA . THR A 1 279 ? -2.594 35.267 -10.812 1.00 45.69 279 THR A CA 1
ATOM 2302 C C . THR A 1 279 ? -2.834 36.536 -9.994 1.00 45.69 279 THR A C 1
ATOM 2304 O O . THR A 1 279 ? -3.415 37.488 -10.504 1.00 45.69 279 THR A O 1
ATOM 2307 N N . THR A 1 280 ? -2.398 36.568 -8.735 1.00 38.16 280 THR A N 1
ATOM 2308 C CA . THR A 1 280 ? -2.143 37.818 -8.000 1.00 38.16 280 THR A CA 1
ATOM 2309 C C . THR A 1 280 ? -1.133 37.576 -6.879 1.00 38.16 280 THR A C 1
ATOM 2311 O O . THR A 1 280 ? -1.233 36.580 -6.177 1.00 38.16 280 THR A O 1
ATOM 2314 N N . SER A 1 281 ? -0.239 38.558 -6.716 1.00 34.50 281 SER A N 1
ATOM 2315 C CA . SER A 1 281 ? 0.647 38.867 -5.577 1.00 34.50 281 SER A CA 1
ATOM 2316 C C . SER A 1 281 ? 2.022 38.177 -5.466 1.00 34.50 281 SER A C 1
ATOM 2318 O O . SER A 1 281 ? 2.178 37.114 -4.882 1.00 34.50 281 SER A O 1
ATOM 2320 N N . SER A 1 282 ? 3.027 38.899 -5.983 1.00 34.84 282 SER A N 1
ATOM 2321 C CA . SER A 1 282 ? 4.180 39.459 -5.245 1.00 34.84 282 SER A CA 1
ATOM 2322 C C . SER A 1 282 ? 4.998 38.583 -4.279 1.00 34.84 282 SER A C 1
ATOM 2324 O O . SER A 1 282 ? 4.616 38.344 -3.141 1.00 34.84 282 SER A O 1
ATOM 2326 N N . SER A 1 283 ? 6.218 38.289 -4.736 1.00 38.19 283 SER A N 1
ATOM 2327 C CA . SER A 1 283 ? 7.529 38.479 -4.092 1.00 38.19 283 SER A CA 1
ATOM 2328 C C . SER A 1 283 ? 7.610 38.620 -2.563 1.00 38.19 283 SER A C 1
ATOM 2330 O O . SER A 1 283 ? 7.325 39.690 -2.029 1.00 38.19 283 SER A O 1
ATOM 2332 N N . SER A 1 284 ? 8.197 37.625 -1.882 1.00 34.97 284 SER A N 1
ATOM 2333 C CA . SER A 1 284 ? 9.430 37.790 -1.074 1.00 34.97 284 SER A CA 1
ATOM 2334 C C . SER A 1 284 ? 9.881 36.496 -0.361 1.00 34.97 284 SER A C 1
ATOM 2336 O O . SER A 1 284 ? 9.071 35.745 0.166 1.00 34.97 284 SER A O 1
ATOM 2338 N N . SER A 1 285 ? 11.212 36.326 -0.307 1.00 35.94 285 SER A N 1
ATOM 2339 C CA . SER A 1 285 ? 12.010 35.555 0.674 1.00 35.94 285 SER A CA 1
ATOM 2340 C C . SER A 1 285 ? 12.402 34.091 0.387 1.00 35.94 285 SER A C 1
ATOM 2342 O O . SER A 1 285 ? 11.830 33.136 0.896 1.00 35.94 285 SER A O 1
ATOM 2344 N N . ASN A 1 286 ? 13.498 33.974 -0.374 1.00 37.16 286 ASN A N 1
ATOM 2345 C CA . ASN A 1 286 ? 14.710 33.158 -0.177 1.00 37.16 286 ASN A CA 1
ATOM 2346 C C . ASN A 1 286 ? 14.668 31.907 0.728 1.00 37.16 286 ASN A C 1
ATOM 2348 O O . ASN A 1 286 ? 14.792 32.009 1.947 1.00 37.16 286 ASN A O 1
ATOM 2352 N N . THR A 1 287 ? 14.784 30.734 0.096 1.00 34.66 287 THR A N 1
ATOM 2353 C CA . THR A 1 287 ? 15.655 29.636 0.556 1.00 34.66 287 THR A CA 1
ATOM 2354 C C . THR A 1 287 ? 16.445 29.094 -0.644 1.00 34.66 287 THR A C 1
ATOM 2356 O O . THR A 1 287 ? 15.948 29.045 -1.767 1.00 34.66 287 THR A O 1
ATOM 2359 N N . VAL A 1 288 ? 17.730 28.814 -0.432 1.00 46.81 288 VAL A N 1
ATOM 2360 C CA . VAL A 1 288 ? 18.734 28.526 -1.468 1.00 46.81 288 VAL A CA 1
ATOM 2361 C C . VAL A 1 288 ? 18.616 27.075 -1.937 1.00 46.81 288 VAL A C 1
ATOM 2363 O O . VAL A 1 288 ? 18.718 26.164 -1.121 1.00 46.81 288 VAL A O 1
ATOM 2366 N N . SER A 1 289 ? 18.454 26.849 -3.244 1.00 37.97 289 SER A N 1
ATOM 2367 C CA . SER A 1 289 ? 18.679 25.557 -3.920 1.00 37.97 289 SER A CA 1
ATOM 2368 C C . SER A 1 289 ? 18.958 25.784 -5.420 1.00 37.97 289 SER A C 1
ATOM 2370 O O . SER A 1 289 ? 18.464 26.766 -5.974 1.00 37.97 289 SER A O 1
ATOM 2372 N N . PRO A 1 290 ? 19.790 24.952 -6.078 1.00 45.72 290 PRO A N 1
ATOM 2373 C CA . PRO A 1 290 ? 20.418 25.293 -7.353 1.00 45.72 290 PRO A CA 1
ATOM 2374 C C . PRO A 1 290 ? 19.457 25.118 -8.537 1.00 45.72 290 PRO A C 1
ATOM 2376 O O . PRO A 1 290 ? 18.916 24.039 -8.767 1.00 45.72 290 PRO A O 1
ATOM 2379 N N . SER A 1 291 ? 19.275 26.187 -9.307 1.00 32.12 291 SER A N 1
ATOM 2380 C CA . SER A 1 291 ? 18.490 26.227 -10.537 1.00 32.12 291 SER A CA 1
ATOM 2381 C C . SER A 1 291 ? 19.313 25.745 -11.738 1.00 32.12 291 SER A C 1
ATOM 2383 O O . SER A 1 291 ? 20.315 26.354 -12.107 1.00 32.12 291 SER A O 1
ATOM 2385 N N . TYR A 1 292 ? 18.857 24.676 -12.395 1.00 39.22 292 TYR A N 1
ATOM 2386 C CA . TYR A 1 292 ? 19.180 24.433 -13.801 1.00 39.22 292 TYR A CA 1
ATOM 2387 C C . TYR A 1 292 ? 18.195 25.235 -14.656 1.00 39.22 292 TYR A C 1
ATOM 2389 O O . TYR A 1 292 ? 16.985 25.024 -14.599 1.00 39.22 292 TYR A O 1
ATOM 2397 N N . VAL A 1 293 ? 18.724 26.184 -15.424 1.00 38.88 293 VAL A N 1
ATOM 2398 C CA . VAL A 1 293 ? 17.994 26.946 -16.441 1.00 38.88 293 VAL A CA 1
ATOM 2399 C C . VAL A 1 293 ? 17.891 26.074 -17.693 1.00 38.88 293 VAL A C 1
ATOM 2401 O O . VAL A 1 293 ? 18.920 25.699 -18.253 1.00 38.88 293 VAL A O 1
ATOM 2404 N N . LEU A 1 294 ? 16.671 25.763 -18.141 1.00 40.16 294 LEU A N 1
ATOM 2405 C CA . LEU A 1 294 ? 16.418 25.247 -19.490 1.00 40.16 294 LEU A CA 1
ATOM 2406 C C . LEU A 1 294 ? 15.852 26.379 -20.373 1.00 40.16 294 LEU A C 1
ATOM 2408 O O . LEU A 1 294 ? 14.988 27.118 -19.896 1.00 40.16 294 LEU A O 1
ATOM 2412 N N . PRO A 1 295 ? 16.301 26.535 -21.633 1.00 43.31 295 PRO A N 1
ATOM 2413 C CA . PRO A 1 295 ? 15.822 27.590 -22.525 1.00 43.31 295 PRO A CA 1
ATOM 2414 C C . PRO A 1 295 ? 14.411 27.317 -23.059 1.00 43.31 295 PRO A C 1
ATOM 2416 O O . PRO A 1 295 ? 14.087 26.205 -23.473 1.00 43.31 295 PRO A O 1
ATOM 2419 N N . THR A 1 296 ? 13.603 28.370 -23.117 1.00 43.38 296 THR A N 1
ATOM 2420 C CA . THR A 1 296 ? 12.348 28.466 -23.870 1.00 43.38 296 THR A CA 1
ATOM 2421 C C . THR A 1 296 ? 12.611 28.255 -25.369 1.00 43.38 296 THR A C 1
ATOM 2423 O O . THR A 1 296 ? 13.497 28.923 -25.909 1.00 43.38 296 THR A O 1
ATOM 2426 N N . PRO A 1 297 ? 11.864 27.394 -26.084 1.00 44.00 297 PRO A N 1
ATOM 2427 C CA . PRO A 1 297 ? 11.926 27.374 -27.538 1.00 44.00 297 PRO A CA 1
ATOM 2428 C C . PRO A 1 297 ? 11.117 28.555 -28.109 1.00 44.00 297 PRO A C 1
ATOM 2430 O O . PRO A 1 297 ? 10.031 28.849 -27.598 1.00 44.00 297 PRO A O 1
ATOM 2433 N N . PRO A 1 298 ? 11.602 29.240 -29.158 1.00 40.56 298 PRO A N 1
ATOM 2434 C CA . PRO A 1 298 ? 10.802 30.217 -29.884 1.00 40.56 298 PRO A CA 1
ATOM 2435 C C . PRO A 1 298 ? 9.628 29.524 -30.586 1.00 40.56 298 PRO A C 1
ATOM 2437 O O . PRO A 1 298 ? 9.819 28.558 -31.323 1.00 40.56 298 PRO A O 1
ATOM 2440 N N . GLN A 1 299 ? 8.418 30.044 -30.381 1.00 46.03 299 GLN A N 1
ATOM 2441 C CA . GLN A 1 299 ? 7.336 29.908 -31.350 1.00 46.03 299 GLN A CA 1
ATOM 2442 C C . GLN A 1 299 ? 7.743 30.697 -32.595 1.00 46.03 299 GLN A C 1
ATOM 2444 O O . GLN A 1 299 ? 7.816 31.910 -32.489 1.00 46.03 299 GLN A O 1
ATOM 2449 N N . GLU A 1 300 ? 8.014 30.029 -33.715 1.00 43.78 300 GLU A N 1
ATOM 2450 C CA . GLU A 1 300 ? 7.625 30.419 -35.082 1.00 43.78 300 GLU A CA 1
ATOM 2451 C C . GLU A 1 300 ? 7.859 29.216 -36.019 1.00 43.78 300 GLU A C 1
ATOM 2453 O O . GLU A 1 300 ? 8.806 28.454 -35.830 1.00 43.78 300 GLU A O 1
ATOM 2458 N N . LEU A 1 301 ? 6.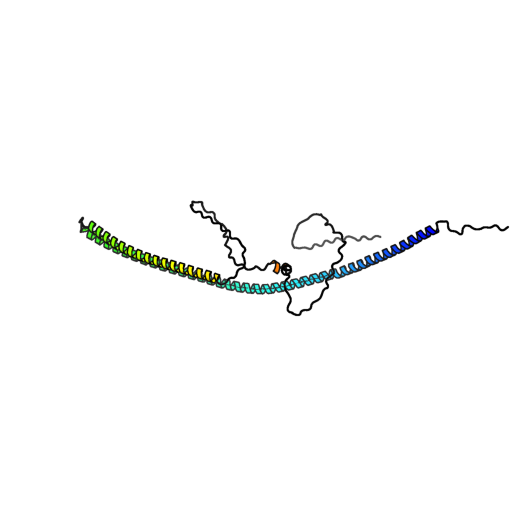986 29.080 -37.024 1.00 38.41 301 LEU A N 1
ATOM 2459 C CA . LEU A 1 301 ? 6.900 28.039 -38.064 1.00 38.41 301 LEU A CA 1
ATOM 2460 C C . LEU A 1 301 ? 6.097 26.761 -37.716 1.00 38.41 301 LEU A C 1
ATOM 2462 O O . LEU A 1 301 ? 6.624 25.669 -37.513 1.00 38.41 301 LEU A O 1
ATOM 2466 N N . MET A 1 302 ? 4.767 26.915 -37.709 1.00 42.72 302 MET A N 1
ATOM 2467 C CA . MET A 1 302 ? 3.860 25.889 -38.247 1.00 42.72 302 MET A CA 1
ATOM 2468 C C . MET A 1 302 ? 3.954 25.875 -39.787 1.00 42.72 302 MET A C 1
ATOM 2470 O O . MET A 1 302 ? 4.363 26.881 -40.357 1.00 42.72 302 MET A O 1
ATOM 2474 N N . GLU A 1 303 ? 3.473 24.780 -40.398 1.00 41.09 303 GLU A N 1
ATOM 2475 C CA . GLU A 1 303 ? 3.458 24.393 -41.834 1.00 41.09 303 GLU A CA 1
ATOM 2476 C C . GLU A 1 303 ? 4.638 23.461 -42.182 1.00 41.09 303 GLU A C 1
ATOM 2478 O O . GLU A 1 303 ? 5.791 23.814 -41.997 1.00 41.09 303 GLU A O 1
ATOM 2483 N N . ASP A 1 304 ? 4.489 22.211 -42.625 1.00 47.56 304 ASP A N 1
ATOM 2484 C CA . ASP A 1 304 ? 3.404 21.506 -43.307 1.00 47.56 304 ASP A CA 1
ATOM 2485 C C . ASP A 1 304 ? 3.579 19.994 -43.021 1.00 47.56 304 ASP A C 1
ATOM 2487 O O . ASP A 1 304 ? 4.627 19.414 -43.312 1.00 47.56 304 ASP A O 1
ATOM 2491 N N . ALA A 1 305 ? 2.600 19.345 -42.386 1.00 50.50 305 ALA A N 1
ATOM 2492 C CA . ALA A 1 305 ? 2.599 17.892 -42.202 1.00 50.50 305 ALA A CA 1
ATOM 2493 C C . ALA A 1 305 ? 1.167 17.374 -42.387 1.00 50.50 305 ALA A C 1
ATOM 2495 O O . ALA A 1 305 ? 0.271 17.800 -41.652 1.00 50.50 305 ALA A O 1
ATOM 2496 N N . PRO A 1 306 ? 0.908 16.471 -43.350 1.00 59.47 306 PRO A N 1
ATOM 2497 C CA . PRO A 1 306 ? -0.449 16.040 -43.631 1.00 59.47 306 PRO A CA 1
ATOM 2498 C C . PRO A 1 306 ? -1.002 15.234 -42.452 1.00 59.47 306 PRO A C 1
ATOM 2500 O O . PRO A 1 306 ? -0.389 14.271 -41.985 1.00 59.47 306 PRO A O 1
ATOM 2503 N N . CYS A 1 307 ? -2.194 15.622 -41.995 1.00 52.06 307 CYS A N 1
ATOM 2504 C CA . CYS A 1 307 ? -2.998 14.888 -41.026 1.00 52.06 307 CYS A CA 1
ATOM 2505 C C . CYS A 1 307 ? -3.149 13.423 -41.465 1.00 52.06 307 CYS A C 1
ATOM 2507 O O . CYS A 1 307 ? -3.817 13.132 -42.459 1.00 52.06 307 CYS A O 1
ATOM 2509 N N . TYR A 1 308 ? -2.552 12.484 -40.729 1.00 55.94 308 TYR A N 1
ATOM 2510 C CA . TYR A 1 308 ? -2.742 11.061 -40.994 1.00 55.94 308 TYR A CA 1
ATOM 2511 C C . TYR A 1 308 ? -4.200 10.673 -40.695 1.00 55.94 308 TYR A C 1
ATOM 2513 O O . TYR A 1 308 ? -4.669 10.782 -39.561 1.00 55.94 308 TYR A O 1
ATOM 2521 N N . MET A 1 309 ? -4.930 10.243 -41.726 1.00 72.94 309 MET A N 1
ATOM 2522 C CA . MET A 1 309 ? -6.287 9.709 -41.594 1.00 72.94 309 MET A CA 1
ATOM 2523 C C . MET A 1 309 ? -6.300 8.406 -40.772 1.00 72.94 309 MET A C 1
ATOM 2525 O O . MET A 1 309 ? -5.441 7.548 -40.979 1.00 72.94 309 MET A O 1
ATOM 2529 N N . PRO A 1 310 ? -7.307 8.175 -39.911 1.00 50.81 310 PRO A N 1
ATOM 2530 C CA . PRO A 1 310 ? -7.447 6.909 -39.203 1.00 50.81 310 PRO A CA 1
ATOM 2531 C C . PRO A 1 310 ? -7.990 5.817 -40.139 1.00 50.81 310 PRO A C 1
ATOM 2533 O O . PRO A 1 310 ? -9.091 5.930 -40.682 1.00 50.81 310 PRO A O 1
ATOM 2536 N N . ILE A 1 311 ? -7.232 4.731 -40.305 1.00 50.12 311 ILE A N 1
ATOM 2537 C CA . ILE A 1 311 ? -7.664 3.549 -41.062 1.00 50.12 311 ILE A CA 1
ATOM 2538 C C . ILE A 1 311 ? -8.676 2.764 -40.218 1.00 50.12 311 ILE A C 1
ATOM 2540 O O . ILE A 1 311 ? -8.348 2.184 -39.183 1.00 50.12 311 ILE A O 1
ATOM 2544 N N . GLN A 1 312 ? -9.925 2.748 -40.678 1.00 40.69 312 GLN A N 1
ATOM 2545 C CA . GLN A 1 312 ? -11.004 1.940 -40.124 1.00 40.69 312 GLN A CA 1
ATOM 2546 C C . GLN A 1 312 ? -10.928 0.495 -40.641 1.00 40.69 312 GLN A C 1
ATOM 2548 O O . GLN A 1 312 ? -10.934 0.256 -41.844 1.00 40.69 312 GLN A O 1
ATOM 2553 N N . GLY A 1 313 ? -10.985 -0.462 -39.710 1.00 43.81 313 GLY A N 1
ATOM 2554 C CA . GLY A 1 313 ? -11.584 -1.779 -39.934 1.00 43.81 313 GLY A CA 1
ATOM 2555 C C . GLY A 1 313 ? -10.633 -2.949 -40.197 1.00 43.81 313 GLY A C 1
ATOM 2556 O O . GLY A 1 313 ? -10.257 -3.196 -41.333 1.00 43.81 313 GLY A O 1
ATOM 2557 N N . GLN A 1 314 ? -10.427 -3.799 -39.181 1.00 43.47 314 GLN A N 1
ATOM 2558 C CA . GLN A 1 314 ? -10.808 -5.216 -39.281 1.00 43.47 314 GLN A CA 1
ATOM 2559 C C . GLN A 1 314 ? -10.932 -5.905 -37.906 1.00 43.47 314 GLN A C 1
ATOM 2561 O O . GLN A 1 314 ? -10.210 -5.642 -36.953 1.00 43.47 314 GLN A O 1
ATOM 2566 N N . ARG A 1 315 ? -11.968 -6.745 -37.842 1.00 47.69 315 ARG A N 1
ATOM 2567 C CA . ARG A 1 315 ? -12.637 -7.425 -36.721 1.00 47.69 315 ARG A CA 1
ATOM 2568 C C . ARG A 1 315 ? -11.782 -8.248 -35.737 1.00 47.69 315 ARG A C 1
ATOM 2570 O O . ARG A 1 315 ? -11.051 -9.142 -36.132 1.00 47.69 315 ARG A O 1
ATOM 2577 N N . ARG A 1 316 ? -12.129 -8.083 -34.450 1.00 43.09 316 ARG A N 1
ATOM 2578 C CA . ARG A 1 316 ? -12.725 -9.072 -33.511 1.00 43.09 316 ARG A CA 1
ATOM 2579 C C . ARG A 1 316 ? -12.211 -10.523 -33.573 1.00 43.09 316 ARG A C 1
ATOM 2581 O O . ARG A 1 316 ? -12.688 -11.276 -34.410 1.00 43.09 316 ARG A O 1
ATOM 2588 N N . MET A 1 317 ? -11.510 -10.956 -32.519 1.00 38.69 317 MET A N 1
ATOM 2589 C CA . MET A 1 317 ? -11.888 -12.141 -31.726 1.00 38.69 317 MET A CA 1
ATOM 2590 C C . MET A 1 317 ? -11.538 -11.925 -30.247 1.00 38.69 317 MET A C 1
ATOM 2592 O O . MET A 1 317 ? -10.425 -11.541 -29.904 1.00 38.69 317 MET A O 1
ATOM 2596 N N . GLN A 1 318 ? -12.536 -12.148 -29.393 1.00 42.06 318 GLN A N 1
ATOM 2597 C CA . GLN A 1 318 ? -12.449 -12.155 -27.937 1.00 42.06 318 GLN A CA 1
ATOM 2598 C C . GLN A 1 318 ? -12.391 -13.605 -27.442 1.00 42.06 318 GLN A C 1
ATOM 2600 O O . GLN A 1 318 ? -13.080 -14.464 -27.987 1.00 42.06 318 GLN A O 1
ATOM 2605 N N . ALA A 1 319 ? -11.680 -13.759 -26.323 1.00 39.78 319 ALA A N 1
ATOM 2606 C CA . ALA A 1 319 ? -11.766 -14.802 -25.302 1.00 39.78 319 ALA A CA 1
ATOM 2607 C C . ALA A 1 319 ? -11.156 -16.180 -25.619 1.00 39.78 319 ALA A C 1
ATOM 2609 O O . ALA A 1 319 ? -11.685 -16.952 -26.409 1.00 39.78 319 ALA A O 1
ATOM 2610 N N . GLN A 1 320 ? -10.132 -16.558 -24.845 1.00 39.34 320 GLN A N 1
ATOM 2611 C CA . GLN A 1 320 ? -10.356 -17.358 -23.632 1.00 39.34 320 GLN A CA 1
ATOM 2612 C C . GLN A 1 320 ? -9.099 -17.395 -22.748 1.00 39.34 320 GLN A C 1
ATOM 2614 O O . GLN A 1 320 ? -7.998 -17.709 -23.191 1.00 39.34 320 GLN A O 1
ATOM 2619 N N . SER A 1 321 ? -9.302 -17.071 -21.476 1.00 40.81 321 SER A N 1
ATOM 2620 C CA . SER A 1 321 ? -8.430 -17.390 -20.352 1.00 40.81 321 SER A CA 1
ATOM 2621 C C . SER A 1 321 ? -8.294 -18.906 -20.189 1.00 40.81 321 SER A C 1
ATOM 2623 O O . SER A 1 321 ? -9.293 -19.618 -20.288 1.00 40.81 321 SER A O 1
ATOM 2625 N N . ARG A 1 322 ? -7.090 -19.405 -19.867 1.00 36.06 322 ARG A N 1
ATOM 2626 C CA . ARG A 1 322 ? -6.920 -20.613 -19.042 1.00 36.06 322 ARG A CA 1
ATOM 2627 C C . ARG A 1 322 ? -5.497 -20.784 -18.501 1.00 36.06 322 ARG A C 1
ATOM 2629 O O . ARG A 1 322 ? -4.507 -20.450 -19.135 1.00 36.06 322 ARG A O 1
ATOM 2636 N N . SER A 1 323 ? -5.496 -21.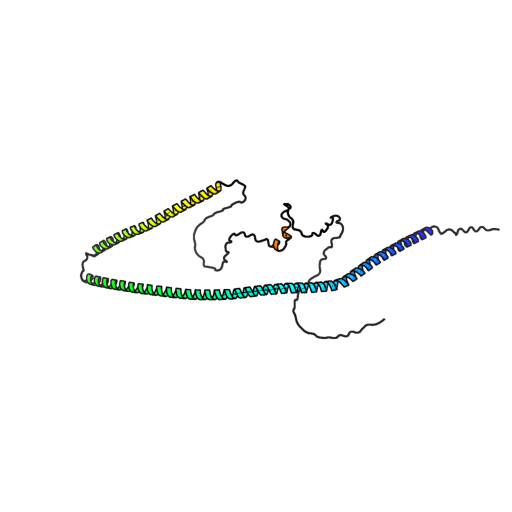273 -17.273 1.00 35.12 323 SER A N 1
ATOM 2637 C CA . SER A 1 323 ? -4.466 -21.424 -16.254 1.00 35.12 323 SER A CA 1
ATOM 2638 C C . SER A 1 323 ? -3.447 -22.551 -16.482 1.00 35.12 323 SER A C 1
ATOM 2640 O O . SER A 1 323 ? -3.751 -23.551 -17.123 1.00 35.12 323 SER A O 1
ATOM 2642 N N . LEU A 1 324 ? -2.283 -22.375 -15.845 1.00 38.28 324 LEU A N 1
ATOM 2643 C CA . LEU A 1 324 ? -1.368 -23.350 -15.220 1.00 38.28 324 LEU A CA 1
ATOM 2644 C C . LEU A 1 324 ? -1.652 -24.865 -15.394 1.00 38.28 324 LEU A C 1
ATOM 2646 O O . LEU A 1 324 ? -2.648 -25.373 -14.883 1.00 38.28 324 LEU A O 1
ATOM 2650 N N . SER A 1 325 ? -0.662 -25.577 -15.959 1.00 32.00 325 SER A N 1
ATOM 2651 C CA . SER A 1 325 ? 0.025 -26.788 -15.433 1.00 32.00 325 SER A CA 1
ATOM 2652 C C . SER A 1 325 ? 0.320 -27.907 -16.465 1.00 32.00 325 SER A C 1
ATOM 2654 O O . SER A 1 325 ? -0.572 -28.437 -17.114 1.00 32.00 325 SER A O 1
ATOM 2656 N N . HIS A 1 326 ? 1.614 -28.267 -16.502 1.00 30.77 326 HIS A N 1
ATOM 2657 C CA . HIS A 1 326 ? 2.244 -29.594 -16.664 1.00 30.77 326 HIS A CA 1
ATOM 2658 C C . HIS A 1 326 ? 2.373 -30.327 -18.035 1.00 30.77 326 HIS A C 1
ATOM 2660 O O . HIS A 1 326 ? 1.413 -30.539 -18.767 1.00 30.77 326 HIS A O 1
ATOM 2666 N N . GLU A 1 327 ? 3.610 -30.826 -18.230 1.00 35.31 327 GLU A N 1
ATOM 2667 C CA . GLU A 1 327 ? 4.130 -31.974 -19.018 1.00 35.31 327 GLU A CA 1
ATOM 2668 C C . GLU A 1 327 ? 4.726 -31.794 -20.421 1.00 35.31 327 GLU A C 1
ATOM 2670 O O . GLU A 1 327 ? 4.054 -31.767 -21.454 1.00 35.31 327 GLU A O 1
ATOM 2675 N N . GLU A 1 328 ? 6.064 -31.856 -20.403 1.00 44.62 328 GLU A N 1
ATOM 2676 C CA . GLU A 1 328 ? 6.942 -32.542 -21.352 1.00 44.62 328 GLU A CA 1
ATOM 2677 C C . GLU A 1 328 ? 6.273 -33.659 -22.163 1.00 44.62 328 GLU A C 1
ATOM 2679 O O . GLU A 1 328 ? 5.867 -34.676 -21.610 1.00 44.62 328 GLU A O 1
ATOM 2684 N N . LYS A 1 329 ? 6.338 -33.559 -23.500 1.00 42.62 329 LYS A N 1
ATOM 2685 C CA . LYS A 1 329 ? 6.594 -34.719 -24.372 1.00 42.62 329 LYS A CA 1
ATOM 2686 C C . LYS A 1 329 ? 7.484 -34.327 -25.546 1.00 42.62 329 LYS A C 1
ATOM 2688 O O . LYS A 1 329 ? 7.072 -33.629 -26.471 1.00 42.62 329 LYS A O 1
ATOM 2693 N N . HIS A 1 330 ? 8.700 -34.866 -25.535 1.00 44.06 330 HIS A N 1
ATOM 2694 C CA . HIS A 1 330 ? 9.581 -34.960 -26.691 1.00 44.06 330 HIS A CA 1
ATOM 2695 C C . HIS A 1 330 ? 8.863 -35.579 -27.901 1.00 44.06 330 HIS A C 1
ATOM 2697 O O . HIS A 1 330 ? 8.418 -36.725 -27.851 1.00 44.06 330 HIS A O 1
ATOM 2703 N N . LYS A 1 331 ? 8.865 -34.877 -29.040 1.00 49.41 331 LYS A N 1
ATOM 2704 C CA . LYS A 1 331 ? 8.779 -35.506 -30.365 1.00 49.41 331 LYS A CA 1
ATOM 2705 C C . LYS A 1 331 ? 9.810 -34.889 -31.299 1.00 49.41 331 LYS A C 1
ATOM 2707 O O . LYS A 1 331 ? 9.639 -33.799 -31.833 1.00 49.41 331 LYS A O 1
ATOM 2712 N N . ARG A 1 332 ? 10.890 -35.646 -31.496 1.00 52.19 332 ARG A N 1
ATOM 2713 C CA . ARG A 1 332 ? 11.843 -35.486 -32.593 1.00 52.19 332 ARG A CA 1
ATOM 2714 C C . ARG A 1 332 ? 11.080 -35.547 -33.922 1.00 52.19 332 ARG A C 1
ATOM 2716 O O . ARG A 1 332 ? 10.394 -36.532 -34.184 1.00 52.19 332 ARG A O 1
ATOM 2723 N N . ARG A 1 333 ? 11.251 -34.545 -34.783 1.00 51.69 333 ARG A N 1
ATOM 2724 C CA . ARG A 1 333 ? 11.094 -34.701 -36.235 1.00 51.69 333 ARG A CA 1
ATOM 2725 C C . ARG A 1 333 ? 12.350 -34.171 -36.902 1.00 51.69 333 ARG A C 1
ATOM 2727 O O . ARG A 1 333 ? 12.576 -32.971 -36.975 1.00 51.69 333 ARG A O 1
ATOM 2734 N N . VAL A 1 334 ? 13.157 -35.125 -37.350 1.00 48.56 334 VAL A N 1
ATOM 2735 C CA . VAL A 1 334 ? 14.149 -34.956 -38.405 1.00 48.56 334 VAL A CA 1
ATOM 2736 C C . VAL A 1 334 ? 13.414 -34.433 -39.641 1.00 48.56 334 VAL A C 1
ATOM 2738 O O . VAL A 1 334 ? 12.377 -34.987 -40.017 1.00 48.56 334 VAL A O 1
ATOM 2741 N N . LYS A 1 335 ? 13.921 -33.366 -40.257 1.00 58.59 335 LYS A N 1
ATOM 2742 C CA . LYS A 1 335 ? 13.648 -33.093 -41.665 1.00 58.59 335 LYS A CA 1
ATOM 2743 C C . LYS A 1 335 ? 14.924 -32.601 -42.327 1.00 58.59 335 LYS A C 1
ATOM 2745 O O . LYS A 1 335 ? 15.531 -31.625 -41.897 1.00 58.59 335 LYS A O 1
ATOM 2750 N N . ASP A 1 336 ? 15.306 -33.390 -43.315 1.00 51.03 336 ASP A N 1
ATOM 2751 C CA . ASP A 1 336 ? 16.561 -33.396 -44.035 1.00 51.03 336 ASP A CA 1
ATOM 2752 C C . ASP A 1 336 ? 16.871 -32.085 -44.757 1.00 51.03 336 ASP A C 1
ATOM 2754 O O . ASP A 1 336 ? 15.983 -31.338 -45.175 1.00 51.03 336 ASP A O 1
ATOM 2758 N N . GLY A 1 337 ? 18.173 -31.837 -44.904 1.00 43.50 337 GLY A N 1
ATOM 2759 C CA . GLY A 1 337 ? 18.716 -30.711 -45.642 1.00 43.50 337 GLY A CA 1
ATOM 2760 C C . GLY A 1 337 ? 18.465 -30.821 -47.145 1.00 43.50 337 GLY A C 1
ATOM 2761 O O . GLY A 1 337 ? 18.633 -31.879 -47.748 1.00 43.50 337 GLY A O 1
ATOM 2762 N N . CYS A 1 338 ? 18.132 -29.687 -47.755 1.00 54.25 338 CYS A N 1
ATOM 2763 C CA . CYS A 1 338 ? 18.142 -29.509 -49.200 1.00 54.25 338 CYS A CA 1
ATOM 2764 C C . CYS A 1 338 ? 19.410 -28.731 -49.580 1.00 54.25 338 CYS A C 1
ATOM 2766 O O . CYS A 1 338 ? 19.504 -27.527 -49.353 1.00 54.25 338 CYS A O 1
ATOM 2768 N N . LYS A 1 339 ? 20.406 -29.453 -50.105 1.00 60.09 339 LYS A N 1
ATOM 2769 C CA . LYS A 1 339 ? 21.472 -28.916 -50.968 1.00 60.09 339 LYS A CA 1
ATOM 2770 C C . LYS A 1 339 ? 21.002 -28.974 -52.432 1.00 60.09 339 LYS A C 1
ATOM 2772 O O . LYS A 1 339 ? 19.944 -29.551 -52.681 1.00 60.09 339 LYS A O 1
ATOM 2777 N N . HIS A 1 340 ? 21.851 -28.470 -53.334 1.00 48.72 340 HIS A N 1
ATOM 2778 C CA . HIS A 1 340 ? 21.760 -28.310 -54.801 1.00 48.72 340 HIS A CA 1
ATOM 2779 C C . HIS A 1 340 ? 21.353 -26.881 -55.193 1.00 48.72 340 HIS A C 1
ATOM 2781 O O . HIS A 1 340 ? 20.364 -26.375 -54.677 1.00 48.72 340 HIS A O 1
ATOM 2787 N N . GLN A 1 341 ? 22.053 -26.181 -56.081 1.00 43.75 341 GLN A N 1
ATOM 2788 C CA . GLN A 1 341 ? 23.330 -26.394 -56.774 1.00 43.75 341 GLN A CA 1
ATOM 2789 C C . GLN A 1 341 ? 23.775 -25.023 -57.288 1.00 43.75 341 GLN A C 1
ATOM 2791 O O . GLN A 1 341 ? 22.867 -24.223 -57.609 1.00 43.75 341 GLN A O 1
#

Secondary structure (DSSP, 8-state):
-PPP---TTSS--TTHHHHHHHHHHHHHHHHHHHHHHHHHHHHHHHHHHHHHHHHHHHHHHHHHHHHHHHHHHHHHHHHHHHHHHHHHHHHHHHHHHHHHHHHHHHHHHHHHHHHHHHHHHHHHHHHHHHHHHHHHHHHHHHHHHHHHHHHHHTT---TTSHHHHHHHHHHHHHHHHHHHHHHHHHHHHHHHHHHHHHHHHHHHHHHHHHHHHHHHHSS---------------------------------PPPP--------HHHHH-TTTTTTS------------PPPPPPPPP---------PPP-------------------------------

Organism: NCBI:txid64838